Protein AF-A0A7Y6YSU5-F1 (afdb_monomer_lite)

pLDDT: mean 92.71, std 8.0, range [53.53, 98.62]

Radius of gyration: 17.32 Å; chains: 1; bounding box: 44×42×48 Å

Foldseek 3Di:
DPPVVVLVVLLVQLLVLLQVLVCQLVDPDQSSLVSLVVSLVVLCVSCVVVCVQLVDFFPDDDVVLVVVLVVVLVVLVVVVVVLVVDPVSVVQFVVPADAGDRDDDPDVVVVVCCLPVVLLSVLLSLLCSLQPVLLVVCVVVVHDPVVSLQVSLQSQLVSNVNRTPVSSVSSSVVSNSLNVVCVVRVGSNVSSVSSSVSCSCVVPVD

Secondary structure (DSSP, 8-state):
--HHHHHHHHHHHHHHHHHHGGGGGGS-TTHHHHHHHHHHHHHHHHHGGGHHHHT---SS--HHHHHHHHHHHHHHHHHHHHHHT-HHHHHHHHHH-----PPPP--HHHHHHIIIIIHHHHHHHHHIIIIIIHHHHHHHTT--HHHHHHHHHHHHHHTTGGG-HHHHHHHHHHHHHHHHHHHHH--HHHHHHHHHHHHHHHHH--

Sequence (206 aa):
MSTDQKTRWFWLVPFILFYLGWVKFMAPGVGPYYVDYALRLVMLVFIWPERHILLEKPSRPKFWLIGLYVVVLVFYIWSDEKLYSNETALAFDQAFFKTSTYPAIHDPVLFWFDMTIGLMMVAITEEYIYRYKLNEVLKGLHKGLAARYLITAILFSLIHLPQGMISLGQTFLWGLFLFYLYQKSRSLQFVIILHFLTNFVVFGLL

Structure (mmCIF, N/CA/C/O backbone):
data_AF-A0A7Y6YSU5-F1
#
_entry.id   AF-A0A7Y6YSU5-F1
#
loop_
_atom_site.group_PDB
_atom_site.id
_atom_site.type_symbol
_atom_site.label_atom_id
_atom_site.label_alt_id
_atom_site.label_comp_id
_atom_site.label_asym_id
_atom_site.label_entity_id
_atom_site.label_seq_id
_atom_site.pdbx_PDB_ins_code
_atom_site.Cartn_x
_atom_site.Cartn_y
_atom_site.Cartn_z
_atom_site.occupancy
_atom_site.B_iso_or_equiv
_atom_site.auth_seq_id
_atom_site.auth_comp_id
_atom_site.auth_asym_id
_atom_site.auth_atom_id
_atom_site.pdbx_PDB_model_num
ATOM 1 N N . MET A 1 1 ? -6.505 -26.035 22.636 1.00 53.53 1 MET A N 1
ATOM 2 C CA . MET A 1 1 ? -6.409 -24.633 22.164 1.00 53.53 1 MET A CA 1
ATOM 3 C C . MET A 1 1 ? -7.751 -23.964 22.363 1.00 53.53 1 MET A C 1
ATOM 5 O O . MET A 1 1 ? -8.740 -24.503 21.875 1.00 53.53 1 MET A O 1
ATOM 9 N N . SER A 1 2 ? -7.791 -22.832 23.069 1.00 59.22 2 SER A N 1
ATOM 10 C CA . SER A 1 2 ? -9.001 -22.005 23.126 1.00 59.22 2 SER A CA 1
ATOM 11 C C . SER A 1 2 ? -9.362 -21.507 21.720 1.00 59.22 2 SER A C 1
ATOM 13 O O . SER A 1 2 ? -8.496 -21.405 20.843 1.00 59.22 2 SER A O 1
ATOM 15 N N . THR A 1 3 ? -10.640 -21.211 21.491 1.00 61.66 3 THR A N 1
ATOM 16 C CA . THR A 1 3 ? -11.143 -20.568 20.263 1.00 61.66 3 THR A CA 1
ATOM 17 C C . THR A 1 3 ? -10.324 -19.331 19.899 1.00 61.66 3 THR A C 1
ATOM 19 O O . THR A 1 3 ? -9.946 -19.164 18.746 1.00 61.66 3 THR A O 1
ATOM 22 N N . ASP A 1 4 ? -9.928 -18.554 20.904 1.00 65.00 4 ASP A N 1
ATOM 23 C CA . ASP A 1 4 ? -9.126 -17.337 20.767 1.00 65.00 4 ASP A CA 1
ATOM 24 C C . ASP A 1 4 ? -7.712 -17.590 20.205 1.00 65.00 4 ASP A C 1
ATOM 26 O O . ASP A 1 4 ? -7.165 -16.813 19.420 1.00 65.00 4 ASP A O 1
ATOM 30 N N . GLN A 1 5 ? -7.120 -18.736 20.548 1.00 59.50 5 GLN A N 1
ATOM 31 C CA . GLN A 1 5 ? -5.796 -19.123 20.072 1.00 59.50 5 GLN A CA 1
ATOM 32 C C . GLN A 1 5 ? -5.833 -19.575 18.606 1.00 59.50 5 GLN A C 1
ATOM 34 O O . GLN A 1 5 ? -4.913 -19.262 17.855 1.00 59.50 5 GLN A O 1
ATOM 39 N N . LYS A 1 6 ? -6.902 -20.261 18.169 1.00 62.12 6 LYS A N 1
ATOM 40 C CA . LYS A 1 6 ? -7.081 -20.663 16.759 1.00 62.12 6 LYS A CA 1
ATOM 41 C C . LYS A 1 6 ? -7.215 -19.446 15.841 1.00 62.12 6 LYS A C 1
ATOM 43 O O . LYS A 1 6 ? -6.608 -19.423 14.774 1.00 62.12 6 LYS A O 1
ATOM 48 N N . THR A 1 7 ? -7.923 -18.412 16.290 1.00 68.69 7 THR A N 1
ATOM 49 C CA . THR A 1 7 ? -8.102 -17.164 15.537 1.00 68.69 7 THR A CA 1
ATOM 50 C C . THR A 1 7 ? -6.783 -16.415 15.342 1.00 68.69 7 THR A C 1
ATOM 52 O O . THR A 1 7 ? -6.552 -15.856 14.276 1.00 68.69 7 THR A O 1
ATOM 55 N N . ARG A 1 8 ? -5.871 -16.437 16.326 1.00 69.69 8 ARG A N 1
ATOM 56 C CA . ARG A 1 8 ? -4.558 -15.771 16.213 1.00 69.69 8 ARG A CA 1
ATOM 57 C C . ARG A 1 8 ? -3.656 -16.399 15.150 1.00 69.69 8 ARG A C 1
ATOM 59 O O . ARG A 1 8 ? -3.060 -15.670 14.365 1.00 69.69 8 ARG A O 1
ATOM 66 N N . TRP A 1 9 ? -3.579 -17.729 15.096 1.00 70.50 9 TRP A N 1
ATOM 67 C CA . TRP A 1 9 ? -2.753 -18.426 14.100 1.00 70.50 9 TRP A CA 1
ATOM 68 C C . TRP A 1 9 ? -3.289 -18.284 12.677 1.00 70.50 9 TRP A C 1
ATOM 70 O O . TRP A 1 9 ? -2.507 -18.198 11.735 1.00 70.50 9 TRP A O 1
ATOM 80 N N . PHE A 1 10 ? -4.610 -18.190 12.528 1.00 78.12 10 PHE A N 1
ATOM 81 C CA . PHE A 1 10 ? -5.260 -18.030 11.230 1.00 78.12 10 PHE A CA 1
ATOM 82 C C . PHE A 1 10 ? -4.789 -16.769 10.477 1.00 78.12 10 PHE A C 1
ATOM 84 O O . PHE A 1 10 ? -4.576 -16.820 9.270 1.00 78.12 10 PHE A O 1
ATOM 91 N N . TRP A 1 11 ? -4.535 -15.661 11.184 1.00 80.44 11 TRP A N 1
ATOM 92 C CA . TRP A 1 11 ? -4.101 -14.394 10.570 1.00 80.44 11 TRP A CA 1
ATOM 93 C C . TRP A 1 11 ? -2.593 -14.275 10.339 1.00 80.44 11 TRP A C 1
ATOM 95 O O . TRP A 1 11 ? -2.162 -13.430 9.554 1.00 80.44 11 TRP A O 1
ATOM 105 N N . LEU A 1 12 ? -1.785 -15.122 10.982 1.00 83.38 12 LEU A N 1
ATOM 106 C CA . LEU A 1 12 ? -0.343 -15.154 10.733 1.00 83.38 12 LEU A CA 1
ATOM 107 C C . LEU A 1 12 ? -0.024 -15.669 9.328 1.00 83.38 12 LEU A C 1
ATOM 109 O O . LEU A 1 12 ? 0.986 -15.266 8.762 1.00 83.38 12 LEU A O 1
ATOM 113 N N . VAL A 1 13 ? -0.897 -16.496 8.742 1.00 86.25 13 VAL A N 1
ATOM 114 C CA . VAL A 1 13 ? -0.701 -17.033 7.391 1.00 86.25 13 VAL A CA 1
ATOM 115 C C . VAL A 1 13 ? -0.648 -15.908 6.345 1.00 86.25 13 VAL A C 1
ATOM 117 O O . VAL A 1 13 ? 0.404 -15.769 5.726 1.00 86.25 13 VAL A O 1
ATOM 120 N N . PRO A 1 14 ? -1.669 -15.037 6.177 1.00 84.62 14 PRO A N 1
ATOM 121 C CA . PRO A 1 14 ? -1.570 -13.891 5.266 1.00 84.62 14 PRO A CA 1
ATOM 122 C C . PRO A 1 14 ? -0.365 -12.977 5.520 1.00 84.62 14 PRO A C 1
ATOM 124 O O . PRO A 1 14 ? 0.244 -12.486 4.575 1.00 84.62 14 PRO A O 1
ATOM 127 N N . PHE A 1 15 ? 0.005 -12.761 6.787 1.00 87.25 15 PHE A N 1
ATOM 128 C CA . PHE A 1 15 ? 1.166 -11.939 7.128 1.00 87.25 15 PHE A CA 1
ATOM 129 C C . PHE A 1 15 ? 2.479 -12.574 6.649 1.00 87.25 15 PHE A C 1
ATOM 131 O O . PHE A 1 15 ? 3.315 -11.894 6.067 1.00 87.25 15 PHE A O 1
ATOM 138 N N . ILE A 1 16 ? 2.653 -13.883 6.840 1.00 89.31 16 ILE A N 1
ATOM 139 C CA . ILE A 1 16 ? 3.822 -14.625 6.350 1.00 89.31 16 ILE A CA 1
ATOM 140 C C . ILE A 1 16 ? 3.840 -14.658 4.816 1.00 89.31 16 ILE A C 1
ATOM 142 O O . ILE A 1 16 ? 4.899 -14.470 4.218 1.00 89.31 16 ILE A O 1
ATOM 146 N N . LEU A 1 17 ? 2.680 -14.850 4.177 1.00 87.50 17 LEU A N 1
ATOM 147 C CA . LEU A 1 17 ? 2.560 -14.879 2.716 1.00 87.50 17 LEU A CA 1
ATOM 148 C C . LEU A 1 17 ? 3.056 -13.585 2.059 1.00 87.50 17 LEU A C 1
ATOM 150 O O . LEU A 1 17 ? 3.633 -13.663 0.980 1.00 87.50 17 LEU A O 1
ATOM 154 N N . PHE A 1 18 ? 2.922 -12.425 2.710 1.00 88.31 18 PHE A N 1
ATOM 155 C CA . PHE A 1 18 ? 3.493 -11.174 2.200 1.00 88.31 18 PHE A CA 1
ATOM 156 C C . PHE A 1 18 ? 5.015 -11.232 2.037 1.00 88.31 18 PHE A C 1
ATOM 158 O O . PHE A 1 18 ? 5.537 -10.867 0.986 1.00 88.31 18 PHE A O 1
ATOM 165 N N . TYR A 1 19 ? 5.730 -11.719 3.053 1.00 86.00 19 TYR A N 1
ATOM 166 C CA . TYR A 1 19 ? 7.195 -11.776 3.028 1.00 86.00 19 TYR A CA 1
ATOM 167 C C . TYR A 1 19 ? 7.715 -12.949 2.195 1.00 86.00 19 TYR A C 1
ATOM 169 O O . TYR A 1 19 ? 8.722 -12.815 1.504 1.00 86.00 19 TYR A O 1
ATOM 177 N N . LEU A 1 20 ? 6.996 -14.077 2.172 1.00 88.50 20 LEU A N 1
ATOM 178 C CA . LEU A 1 20 ? 7.255 -15.141 1.195 1.00 88.50 20 LEU A CA 1
ATOM 179 C C . LEU A 1 20 ? 6.973 -14.683 -0.241 1.00 88.50 20 LEU A C 1
ATOM 181 O O . LEU A 1 20 ? 7.558 -15.214 -1.183 1.00 88.50 20 LEU A O 1
ATOM 185 N N . GLY A 1 21 ? 6.131 -13.662 -0.408 1.00 85.69 21 GLY A N 1
ATOM 186 C CA . GLY A 1 21 ? 5.798 -13.057 -1.688 1.00 85.69 21 GLY A CA 1
ATOM 187 C C . GLY A 1 21 ? 7.003 -12.536 -2.461 1.00 85.69 21 GLY A C 1
ATOM 188 O O . GLY A 1 21 ? 6.907 -12.411 -3.674 1.00 85.69 21 GLY A O 1
ATOM 189 N N . TRP A 1 22 ? 8.163 -12.315 -1.835 1.00 90.88 22 TRP A N 1
ATOM 190 C CA . TRP A 1 22 ? 9.397 -11.970 -2.553 1.00 90.88 22 TRP A CA 1
ATOM 191 C C . TRP A 1 22 ? 9.840 -13.043 -3.552 1.00 90.88 22 TRP A C 1
ATOM 193 O O . TRP A 1 22 ? 10.453 -12.711 -4.565 1.00 90.88 22 TRP A O 1
ATOM 203 N N . VAL A 1 23 ? 9.475 -14.310 -3.327 1.00 90.75 23 VAL A N 1
ATOM 204 C CA . VAL A 1 23 ? 9.764 -15.420 -4.252 1.00 90.75 23 VAL A CA 1
ATOM 205 C C . VAL A 1 23 ? 9.158 -15.174 -5.640 1.00 90.75 23 VAL A C 1
ATOM 207 O O . VAL A 1 23 ? 9.687 -15.681 -6.626 1.00 90.75 23 VAL A O 1
ATOM 210 N N . LYS A 1 24 ? 8.118 -14.335 -5.763 1.00 93.56 24 LYS A N 1
ATOM 211 C CA . LYS A 1 24 ? 7.533 -13.966 -7.063 1.00 93.56 24 LYS A CA 1
ATOM 212 C C . LYS A 1 24 ? 8.554 -13.378 -8.034 1.00 93.56 24 LYS A C 1
ATOM 214 O O . LYS A 1 24 ? 8.462 -13.645 -9.224 1.00 93.56 24 LYS A O 1
ATOM 219 N N . PHE A 1 25 ? 9.558 -12.655 -7.536 1.00 93.44 25 PHE A N 1
ATOM 220 C CA . PHE A 1 25 ? 10.604 -12.053 -8.367 1.00 93.44 25 PHE A CA 1
ATOM 221 C C . PHE A 1 25 ? 11.610 -13.074 -8.924 1.00 93.44 25 PHE A C 1
ATOM 223 O O . PHE A 1 25 ? 12.443 -12.719 -9.750 1.00 93.44 25 PHE A O 1
ATOM 230 N N . MET A 1 26 ? 11.525 -14.346 -8.517 1.00 93.31 26 MET A N 1
ATOM 231 C CA . MET A 1 26 ? 12.275 -15.442 -9.139 1.00 93.31 26 MET A CA 1
ATOM 232 C C . MET A 1 26 ? 11.584 -15.987 -10.398 1.00 93.31 26 MET A C 1
ATOM 234 O O . MET A 1 26 ? 12.197 -16.740 -11.153 1.00 93.31 26 MET A O 1
ATOM 238 N N . ALA A 1 27 ? 10.311 -15.645 -10.627 1.00 95.19 27 ALA A N 1
ATOM 239 C CA . ALA A 1 27 ? 9.570 -16.107 -11.792 1.00 95.19 27 ALA A CA 1
ATOM 240 C C . ALA A 1 27 ? 9.974 -15.315 -13.055 1.00 95.19 27 ALA A C 1
ATOM 242 O O . ALA A 1 27 ? 10.126 -14.094 -12.989 1.00 95.19 27 ALA A O 1
ATOM 243 N N . PRO A 1 28 ? 10.136 -15.976 -14.216 1.00 95.00 28 PRO A N 1
ATOM 244 C CA . PRO A 1 28 ? 10.544 -15.311 -15.450 1.00 95.00 28 PRO A CA 1
ATOM 245 C C . PRO A 1 28 ? 9.394 -14.528 -16.101 1.00 95.00 28 PRO A C 1
ATOM 247 O O . PRO A 1 28 ? 8.219 -14.870 -15.945 1.00 95.00 28 PRO A O 1
ATOM 250 N N . GLY A 1 29 ? 9.744 -13.516 -16.903 1.00 95.00 29 GLY A N 1
ATOM 251 C CA . GLY A 1 29 ? 8.780 -12.720 -17.671 1.00 95.00 29 GLY A CA 1
ATOM 252 C C . GLY A 1 29 ? 7.704 -12.111 -16.773 1.00 95.00 29 GLY A C 1
ATOM 253 O O . GLY A 1 29 ? 8.004 -11.645 -15.684 1.00 95.00 29 GLY A O 1
ATOM 254 N N . VAL A 1 30 ? 6.437 -12.176 -17.183 1.00 96.62 30 VAL A N 1
ATOM 255 C CA . VAL A 1 30 ? 5.293 -11.686 -16.384 1.00 96.62 30 VAL A CA 1
ATOM 256 C C . VAL A 1 30 ? 4.917 -12.593 -15.198 1.00 96.62 30 VAL A C 1
ATOM 258 O O . VAL A 1 30 ? 3.945 -12.326 -14.495 1.00 96.62 30 VAL A O 1
ATOM 261 N N . GLY A 1 31 ? 5.690 -13.654 -14.934 1.00 96.62 31 GLY A N 1
ATOM 262 C CA . GLY A 1 31 ? 5.491 -14.578 -13.817 1.00 96.62 31 GLY A CA 1
ATOM 263 C C . GLY A 1 31 ? 5.280 -13.926 -12.439 1.00 96.62 31 GLY A C 1
ATOM 264 O O . GLY A 1 31 ? 4.401 -14.401 -11.713 1.00 96.62 31 GLY A O 1
ATOM 265 N N . PRO A 1 32 ? 5.985 -12.832 -12.071 1.00 96.88 32 PRO A N 1
ATOM 266 C CA . PRO A 1 32 ? 5.776 -12.158 -10.792 1.00 96.88 32 PRO A CA 1
ATOM 267 C C . PRO A 1 32 ? 4.327 -11.714 -10.556 1.00 96.88 32 PRO A C 1
ATOM 269 O O . PRO A 1 32 ? 3.848 -11.817 -9.429 1.00 96.88 32 PRO A O 1
ATOM 272 N N . TYR A 1 33 ? 3.607 -11.288 -11.602 1.00 96.62 33 TYR A N 1
ATOM 273 C CA . TYR A 1 33 ? 2.197 -10.893 -11.507 1.00 96.62 33 TYR A CA 1
ATOM 274 C C . TYR A 1 33 ? 1.299 -12.076 -11.150 1.00 96.62 33 TYR A C 1
ATOM 276 O O . TYR A 1 33 ? 0.523 -12.003 -10.201 1.00 96.62 33 TYR A O 1
ATOM 284 N N . TYR A 1 34 ? 1.443 -13.201 -11.854 1.00 96.88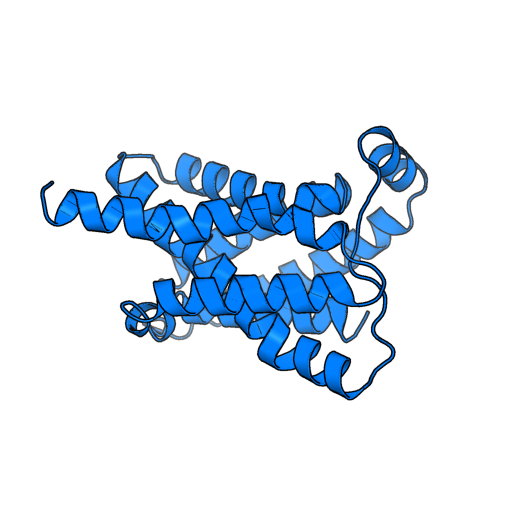 34 TYR A N 1
ATOM 285 C CA . TYR A 1 34 ? 0.630 -14.390 -11.594 1.00 96.88 34 TYR A CA 1
ATOM 286 C C . TYR A 1 34 ? 0.853 -14.950 -10.192 1.00 96.88 34 TYR A C 1
ATOM 288 O O . TYR A 1 34 ? -0.108 -15.315 -9.514 1.00 96.88 34 TYR A O 1
ATOM 296 N N . VAL A 1 35 ? 2.110 -14.988 -9.742 1.00 96.38 35 VAL A N 1
ATOM 297 C CA . VAL A 1 35 ? 2.445 -15.424 -8.384 1.00 96.38 35 VAL A CA 1
ATOM 298 C C . VAL A 1 35 ? 1.849 -14.462 -7.354 1.00 96.38 35 VAL A C 1
ATOM 300 O O . VAL A 1 35 ? 1.236 -14.921 -6.392 1.00 96.38 35 VAL A O 1
ATOM 303 N N . ASP A 1 36 ? 1.960 -13.146 -7.563 1.00 96.00 36 ASP A N 1
ATOM 304 C CA . ASP A 1 36 ? 1.373 -12.149 -6.661 1.00 96.00 36 ASP A CA 1
ATOM 305 C C . ASP A 1 36 ? -0.146 -12.302 -6.547 1.00 96.00 36 ASP A C 1
ATOM 307 O O . ASP A 1 36 ? -0.683 -12.391 -5.444 1.00 96.00 36 ASP A O 1
ATOM 311 N N . TYR A 1 37 ? -0.852 -12.405 -7.674 1.00 96.44 37 TYR A N 1
ATOM 312 C CA . TYR A 1 37 ? -2.306 -12.549 -7.665 1.00 96.44 37 TYR A CA 1
ATOM 313 C C . TYR A 1 37 ? -2.752 -13.870 -7.053 1.00 96.44 37 TYR A C 1
ATOM 315 O O . TYR A 1 37 ? -3.723 -13.883 -6.301 1.00 96.44 37 TYR A O 1
ATOM 323 N N . ALA A 1 38 ? -2.043 -14.972 -7.310 1.00 96.31 38 ALA A N 1
ATOM 324 C CA . ALA A 1 38 ? -2.338 -16.251 -6.673 1.00 96.31 38 ALA A CA 1
ATOM 325 C C . ALA A 1 38 ? -2.214 -16.150 -5.144 1.00 96.31 38 ALA A C 1
ATOM 327 O O . ALA A 1 38 ? -3.116 -16.580 -4.421 1.00 96.31 38 ALA A O 1
ATOM 328 N N . LEU A 1 39 ? -1.148 -15.516 -4.644 1.00 96.19 39 LEU A N 1
ATOM 329 C CA . LEU A 1 39 ? -0.971 -15.259 -3.214 1.00 96.19 39 LEU A CA 1
ATOM 330 C C . LEU A 1 39 ? -2.097 -14.380 -2.660 1.00 96.19 39 LEU A C 1
ATOM 332 O O . LEU A 1 39 ? -2.675 -14.708 -1.623 1.00 96.19 39 LEU A O 1
ATOM 336 N N . ARG A 1 40 ? -2.470 -13.306 -3.361 1.00 95.81 40 ARG A N 1
ATOM 337 C CA . ARG A 1 40 ? -3.549 -12.408 -2.926 1.00 95.81 40 ARG A CA 1
ATOM 338 C C . ARG A 1 40 ? -4.915 -13.085 -2.940 1.00 95.81 40 ARG A C 1
ATOM 340 O O . ARG A 1 40 ? -5.688 -12.866 -2.014 1.00 95.81 40 ARG A O 1
ATOM 347 N N . LEU A 1 41 ? -5.204 -13.958 -3.904 1.00 96.94 41 LEU A N 1
ATOM 348 C CA . LEU A 1 41 ? -6.423 -14.772 -3.911 1.00 96.94 41 LEU A CA 1
ATOM 349 C C . LEU A 1 41 ? -6.489 -15.681 -2.683 1.00 96.94 41 LEU A C 1
ATOM 351 O O . LEU A 1 41 ? -7.518 -15.719 -2.009 1.00 96.94 41 LEU A O 1
ATOM 355 N N . VAL A 1 42 ? -5.383 -16.351 -2.341 1.00 95.56 42 VAL A N 1
ATOM 356 C CA . VAL A 1 42 ? -5.294 -17.140 -1.104 1.00 95.56 42 VAL A CA 1
ATOM 357 C C . VAL A 1 42 ? -5.568 -16.246 0.100 1.00 95.56 42 VAL A C 1
ATOM 359 O O . VAL A 1 42 ? -6.426 -16.570 0.914 1.00 95.56 42 VAL A O 1
ATOM 362 N N . MET A 1 43 ? -4.921 -15.085 0.198 1.00 95.12 43 MET A N 1
ATOM 363 C CA . MET A 1 43 ? -5.153 -14.145 1.297 1.00 95.12 43 MET A CA 1
ATOM 364 C C . MET A 1 43 ? -6.610 -13.685 1.384 1.00 95.12 43 MET A C 1
ATOM 366 O O . MET A 1 43 ? -7.157 -13.626 2.482 1.00 95.12 43 MET A O 1
ATOM 370 N N . LEU A 1 44 ? -7.269 -13.409 0.259 1.00 95.62 44 LEU A N 1
ATOM 371 C CA . LEU A 1 44 ? -8.675 -13.007 0.233 1.00 95.62 44 LEU A CA 1
ATOM 372 C C . LEU A 1 44 ? -9.602 -14.092 0.789 1.00 95.62 44 LEU A C 1
ATOM 374 O O . LEU A 1 44 ? -10.568 -13.750 1.468 1.00 95.62 44 LEU A O 1
ATOM 378 N N . VAL A 1 45 ? -9.284 -15.379 0.601 1.00 95.38 45 VAL A N 1
ATOM 379 C CA . VAL A 1 45 ? -10.010 -16.484 1.255 1.00 95.38 45 VAL A CA 1
ATOM 380 C C . VAL A 1 45 ? -9.917 -16.372 2.779 1.00 95.38 45 VAL A C 1
ATOM 382 O O . VAL A 1 45 ? -10.928 -16.527 3.463 1.00 95.38 45 VAL A O 1
ATOM 385 N N . PHE A 1 46 ? -8.739 -16.040 3.320 1.00 93.38 46 PHE A N 1
ATOM 386 C CA . PHE A 1 46 ? -8.575 -15.806 4.759 1.00 93.38 46 PHE A CA 1
ATOM 387 C C . PHE A 1 46 ? -9.302 -14.544 5.225 1.00 93.38 46 PHE A C 1
ATOM 389 O O . PHE A 1 46 ? -9.856 -14.545 6.314 1.00 93.38 46 PHE A O 1
ATOM 396 N N . ILE A 1 47 ? -9.337 -13.482 4.419 1.00 93.88 47 ILE A N 1
ATOM 397 C CA . ILE A 1 47 ? -9.979 -12.201 4.766 1.00 93.88 47 ILE A CA 1
ATOM 398 C C . ILE A 1 47 ? -11.514 -12.294 4.715 1.00 93.88 47 ILE A C 1
ATOM 400 O O . ILE A 1 47 ? -12.206 -11.619 5.479 1.00 93.88 47 ILE A O 1
ATOM 404 N N . TRP A 1 48 ? -12.069 -13.142 3.848 1.00 94.81 48 TRP A N 1
ATOM 405 C CA . TRP A 1 48 ? -13.503 -13.217 3.548 1.00 94.81 48 TRP A CA 1
ATOM 406 C C . TRP A 1 48 ? -14.464 -13.344 4.753 1.00 94.81 48 TRP A C 1
ATOM 408 O O . TRP A 1 48 ? -15.532 -12.709 4.729 1.00 94.81 48 TRP A O 1
ATOM 418 N N . PRO A 1 49 ? -14.145 -14.096 5.828 1.00 94.19 49 PRO A N 1
ATOM 419 C CA . PRO A 1 49 ? -14.970 -14.139 7.037 1.00 94.19 49 PRO A CA 1
ATOM 420 C C . PRO A 1 49 ? -15.201 -12.755 7.665 1.00 94.19 49 PRO A C 1
ATOM 422 O O . PRO A 1 49 ? -16.248 -12.509 8.260 1.00 94.19 49 PRO A O 1
ATOM 425 N N . GLU A 1 50 ? -14.271 -11.821 7.466 1.00 94.50 50 GLU A N 1
ATOM 426 C CA . GLU A 1 50 ? -14.304 -10.458 8.000 1.00 94.50 50 GLU A CA 1
ATOM 427 C C . GLU A 1 50 ? -14.573 -9.394 6.928 1.00 94.50 50 GLU A C 1
ATOM 429 O O . GLU A 1 50 ? -14.332 -8.206 7.132 1.00 94.50 50 GLU A O 1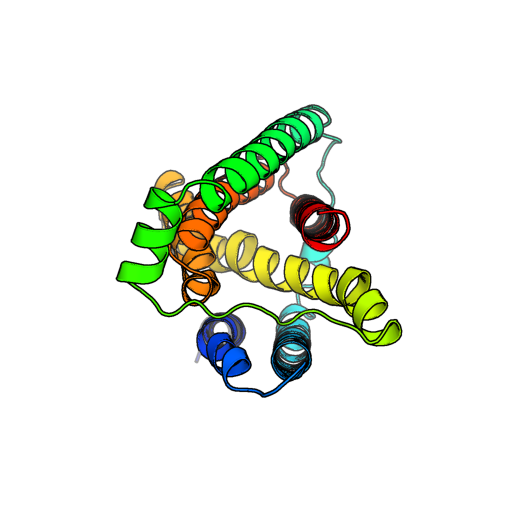
ATOM 434 N N . ARG A 1 51 ? -15.144 -9.790 5.784 1.00 94.81 51 ARG A N 1
ATOM 435 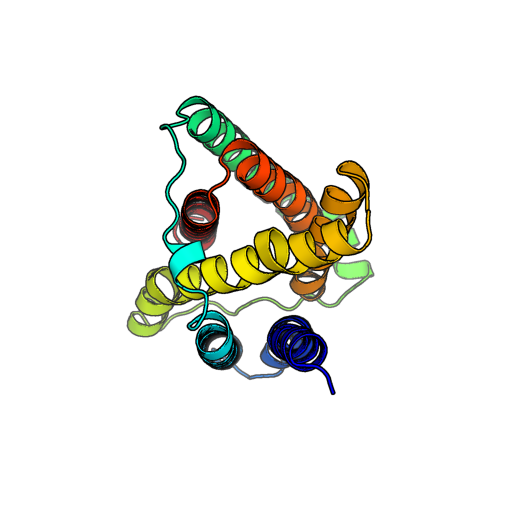C CA . ARG A 1 51 ? -15.459 -8.872 4.674 1.00 94.81 51 ARG A CA 1
ATOM 436 C C . ARG A 1 51 ? -16.334 -7.677 5.064 1.00 94.81 51 ARG A C 1
ATOM 438 O O . ARG A 1 51 ? -16.294 -6.661 4.384 1.00 94.81 51 ARG A O 1
ATOM 445 N N . HIS A 1 52 ? -17.114 -7.775 6.144 1.00 94.94 52 HIS A N 1
ATOM 446 C CA . HIS A 1 52 ? -17.929 -6.658 6.629 1.00 94.94 52 HIS A CA 1
ATOM 447 C C . HIS A 1 52 ? -17.067 -5.432 6.978 1.00 94.94 52 HIS A C 1
ATOM 449 O O . HIS A 1 52 ? -17.463 -4.316 6.665 1.00 94.94 52 HIS A O 1
ATOM 455 N N . ILE A 1 53 ? -15.852 -5.648 7.492 1.00 94.00 53 ILE A N 1
ATOM 456 C CA . ILE A 1 53 ? -14.878 -4.603 7.849 1.00 94.00 53 ILE A CA 1
ATOM 457 C C . ILE A 1 53 ? -14.368 -3.871 6.602 1.00 94.00 53 ILE A C 1
ATOM 459 O O . ILE A 1 53 ? -14.141 -2.662 6.624 1.00 94.00 53 ILE A O 1
ATOM 463 N N . LEU A 1 54 ? -14.236 -4.589 5.480 1.00 93.94 54 LEU A N 1
ATOM 464 C CA . LEU A 1 54 ? -13.838 -4.012 4.190 1.00 93.94 54 LEU A CA 1
ATOM 465 C C . LEU A 1 54 ? -14.897 -3.056 3.623 1.00 93.94 54 LEU A C 1
ATOM 467 O O . LEU A 1 54 ? -14.581 -2.217 2.785 1.00 93.94 54 LEU A O 1
ATOM 471 N N . LEU A 1 55 ? -16.150 -3.204 4.057 1.00 92.38 55 LEU A N 1
ATOM 472 C CA . LEU A 1 55 ? -17.305 -2.454 3.565 1.00 92.38 55 LEU A CA 1
ATOM 473 C C . LEU A 1 55 ? -17.746 -1.345 4.534 1.00 92.38 55 LEU A C 1
ATOM 475 O O . LEU A 1 55 ? -18.715 -0.634 4.255 1.00 92.38 55 LEU A O 1
ATOM 479 N N . GLU A 1 56 ? -17.052 -1.179 5.664 1.00 90.44 56 GLU A N 1
ATOM 480 C CA . GLU A 1 56 ? -17.345 -0.127 6.634 1.00 90.44 56 GLU A CA 1
ATOM 481 C C . GLU A 1 56 ? -17.000 1.252 6.064 1.00 90.44 56 GLU A C 1
ATOM 483 O O . GLU A 1 56 ? -15.834 1.625 5.886 1.00 90.44 56 GLU A O 1
ATOM 488 N N . LYS A 1 57 ? -18.048 2.035 5.803 1.00 85.44 57 LYS A N 1
ATOM 489 C CA . LYS A 1 57 ? -17.951 3.419 5.335 1.00 85.44 57 LYS A CA 1
ATOM 490 C C . LYS A 1 57 ? -17.561 4.360 6.478 1.00 85.44 57 LYS A C 1
ATOM 492 O O . LYS A 1 57 ? -17.936 4.126 7.628 1.00 85.44 57 LYS A O 1
ATOM 497 N N . P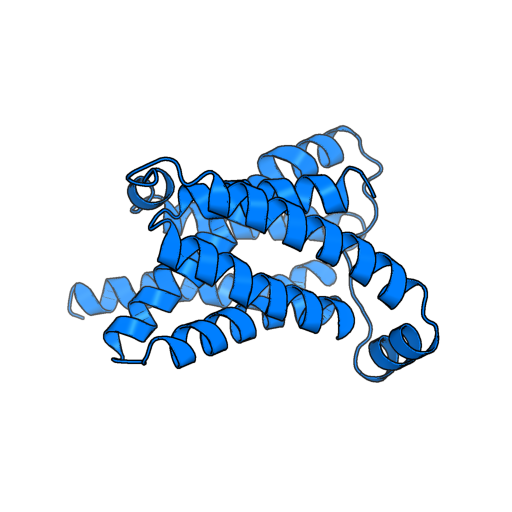RO A 1 58 ? -16.868 5.474 6.186 1.00 83.75 58 PRO A N 1
ATOM 498 C CA . PRO A 1 58 ? -16.620 6.491 7.197 1.00 83.75 58 PRO A CA 1
ATOM 499 C C . PRO A 1 58 ? -17.950 7.077 7.683 1.00 83.75 58 PRO A C 1
ATOM 501 O O . PRO A 1 58 ? -18.858 7.326 6.892 1.00 83.75 58 PRO A O 1
ATOM 504 N N . SER A 1 59 ? -18.052 7.354 8.984 1.00 81.25 59 SER A N 1
ATOM 505 C CA . SER A 1 59 ? -19.299 7.838 9.598 1.00 81.25 59 SER A CA 1
ATOM 506 C C . SER A 1 59 ? -19.785 9.188 9.059 1.00 81.25 59 SER A C 1
ATOM 508 O O . SER A 1 59 ? -20.964 9.512 9.182 1.00 81.25 59 SER A O 1
ATOM 510 N N . ARG A 1 60 ? -18.883 9.989 8.477 1.00 81.81 60 ARG A N 1
ATOM 511 C CA . ARG A 1 60 ? -19.174 11.241 7.766 1.00 81.81 60 ARG A CA 1
ATOM 512 C C . ARG A 1 60 ? -18.171 11.439 6.627 1.00 81.81 60 ARG A C 1
ATOM 514 O O . ARG A 1 60 ? -17.014 11.043 6.798 1.00 81.81 60 ARG A O 1
ATOM 521 N N . PRO A 1 61 ? -18.559 12.086 5.513 1.00 77.31 61 PRO A N 1
ATOM 522 C CA . PRO A 1 61 ? -17.612 12.475 4.476 1.00 77.31 61 PRO A CA 1
ATOM 523 C C . PRO A 1 61 ? -16.586 13.453 5.056 1.00 77.31 61 PRO A C 1
ATOM 525 O O . PRO A 1 61 ? -16.933 14.457 5.678 1.00 77.31 61 PRO A O 1
ATOM 528 N N . LYS A 1 62 ? -15.300 13.142 4.881 1.00 87.62 62 LYS A N 1
ATOM 529 C CA . LYS A 1 62 ? -14.183 13.956 5.377 1.00 87.62 62 LYS A CA 1
ATOM 530 C C . LYS A 1 62 ? -13.436 14.553 4.196 1.00 87.62 62 LYS A C 1
ATOM 532 O O . LYS A 1 62 ? -12.319 14.147 3.906 1.00 87.62 62 LYS A O 1
ATOM 537 N N . PHE A 1 63 ? -14.059 15.512 3.515 1.00 91.38 63 PHE A N 1
ATOM 538 C CA . PHE A 1 63 ? -13.500 16.136 2.308 1.00 91.38 63 PHE A CA 1
ATOM 539 C C . PHE A 1 63 ? -12.091 16.709 2.516 1.00 91.38 63 PHE A C 1
ATOM 541 O O . PHE A 1 63 ? -11.255 16.615 1.626 1.00 91.38 63 PHE A O 1
ATOM 548 N N . TRP A 1 64 ? -11.780 17.206 3.716 1.00 95.00 64 TRP A N 1
ATOM 549 C CA . TRP A 1 64 ? -10.429 17.666 4.047 1.00 95.00 64 TRP A CA 1
ATOM 550 C C . TRP A 1 64 ? -9.374 16.545 4.005 1.00 95.00 64 TRP A C 1
ATOM 552 O O . TRP A 1 64 ? -8.232 16.816 3.654 1.00 95.00 64 TRP A O 1
ATOM 562 N N . LEU A 1 65 ? -9.738 15.288 4.312 1.00 95.94 65 LEU A N 1
ATOM 563 C CA . LEU A 1 65 ? -8.831 14.142 4.154 1.00 95.94 65 LEU A CA 1
ATOM 564 C C . LEU A 1 65 ? -8.550 13.858 2.678 1.00 95.94 65 LEU A C 1
ATOM 566 O O . LEU A 1 65 ? -7.439 13.463 2.352 1.00 95.94 65 LEU A O 1
ATOM 570 N N . ILE A 1 66 ? -9.532 14.079 1.798 1.00 95.81 66 ILE A N 1
ATOM 571 C CA . ILE A 1 66 ? -9.352 13.950 0.346 1.00 95.81 66 ILE A CA 1
ATOM 572 C C . ILE A 1 66 ? -8.429 15.064 -0.159 1.00 95.81 66 ILE A C 1
ATOM 574 O O . ILE A 1 66 ? -7.480 14.781 -0.878 1.00 95.81 66 ILE A O 1
ATOM 578 N N . GLY A 1 67 ? -8.647 16.313 0.270 1.00 96.69 67 GLY A N 1
ATOM 579 C CA . GLY A 1 67 ? -7.750 17.426 -0.062 1.00 96.69 67 GLY A CA 1
ATOM 580 C C . GLY A 1 67 ? -6.312 17.177 0.406 1.00 96.69 67 GLY A C 1
ATOM 581 O O . GLY A 1 67 ? -5.376 17.332 -0.373 1.00 96.69 67 GLY A O 1
ATOM 582 N N . LEU A 1 68 ? -6.139 16.706 1.646 1.00 97.44 68 LEU A N 1
ATOM 583 C CA . LEU A 1 68 ? -4.831 16.308 2.172 1.00 97.44 68 LEU A CA 1
ATOM 584 C C . LEU A 1 68 ? -4.210 15.167 1.353 1.00 97.44 68 LEU A C 1
ATOM 586 O O . LEU A 1 68 ? -3.030 15.233 1.032 1.00 97.44 68 LEU A O 1
ATOM 590 N N . TYR A 1 69 ? -4.994 14.149 0.992 1.00 97.56 69 TYR A N 1
ATOM 591 C CA . TYR A 1 69 ? -4.545 13.051 0.135 1.00 97.56 69 TYR A CA 1
ATOM 592 C C . TYR A 1 69 ? -4.026 13.547 -1.213 1.00 97.56 69 TYR A C 1
ATOM 594 O O . TYR A 1 69 ? -2.930 13.161 -1.596 1.00 97.56 69 TYR A O 1
ATOM 602 N N . VAL A 1 70 ? -4.755 14.435 -1.892 1.00 97.62 70 VAL A N 1
ATOM 603 C CA . VAL A 1 70 ? -4.322 14.982 -3.187 1.00 97.62 70 VAL A CA 1
ATOM 604 C C . VAL A 1 70 ? -3.000 15.736 -3.048 1.00 97.62 70 VAL A C 1
ATOM 606 O O . VAL A 1 70 ? -2.093 15.513 -3.842 1.00 97.62 70 VAL A O 1
ATOM 609 N N . VAL A 1 71 ? -2.848 16.575 -2.016 1.00 97.88 71 VAL A N 1
ATOM 610 C CA . VAL A 1 71 ? -1.591 17.303 -1.766 1.00 97.88 71 VAL A CA 1
ATOM 611 C C . VAL A 1 71 ? -0.428 16.337 -1.530 1.00 97.88 71 VAL A C 1
ATOM 613 O O . VAL A 1 71 ? 0.638 16.503 -2.120 1.00 97.88 71 VAL A O 1
ATOM 616 N N . VAL A 1 72 ? -0.630 15.313 -0.697 1.00 97.62 72 VAL A N 1
ATOM 617 C CA . VAL A 1 72 ? 0.410 14.319 -0.395 1.00 97.62 72 VAL A CA 1
ATOM 618 C C . VAL A 1 72 ? 0.726 13.454 -1.618 1.00 97.62 72 VAL A C 1
ATOM 620 O O . VAL A 1 72 ? 1.892 13.149 -1.835 1.00 97.62 72 VAL A O 1
ATOM 623 N N . LEU A 1 73 ? -0.263 13.105 -2.447 1.00 96.69 73 LEU A N 1
ATOM 624 C CA . LEU A 1 73 ? -0.062 12.361 -3.693 1.00 96.69 73 LEU A CA 1
ATOM 625 C C . LEU A 1 73 ? 0.744 13.171 -4.716 1.00 96.69 73 LEU A C 1
ATOM 627 O O . LEU A 1 73 ? 1.682 12.646 -5.303 1.00 96.69 73 LEU A O 1
ATOM 631 N N . VAL A 1 74 ? 0.423 14.453 -4.905 1.00 96.75 74 VAL A N 1
ATOM 632 C CA . VAL A 1 74 ? 1.190 15.335 -5.801 1.00 96.75 74 VAL A CA 1
ATOM 633 C C . VAL A 1 74 ? 2.632 15.468 -5.317 1.00 96.75 74 VAL A C 1
ATOM 635 O O . VAL A 1 74 ? 3.559 15.351 -6.114 1.00 96.75 74 VAL A O 1
ATOM 638 N N . PHE A 1 75 ? 2.832 15.661 -4.010 1.00 96.25 75 PHE A N 1
ATOM 639 C CA . PHE A 1 75 ? 4.171 15.693 -3.428 1.00 96.25 75 PHE A CA 1
ATOM 640 C C . PHE A 1 75 ? 4.909 14.362 -3.612 1.00 96.25 75 PHE A C 1
ATOM 642 O O . PHE A 1 75 ? 6.090 14.372 -3.945 1.00 96.25 75 PHE A O 1
ATOM 649 N N . TYR A 1 76 ? 4.219 13.231 -3.432 1.00 95.31 76 TYR A N 1
ATOM 650 C CA . TYR A 1 76 ? 4.773 11.898 -3.650 1.00 95.31 76 TYR A CA 1
ATOM 651 C C . TYR A 1 76 ? 5.288 11.747 -5.084 1.00 95.31 76 TYR A C 1
ATOM 653 O O . TYR A 1 76 ? 6.469 11.465 -5.259 1.00 95.31 76 TYR A O 1
ATOM 661 N N . ILE A 1 77 ? 4.446 12.027 -6.084 1.00 95.25 77 ILE A N 1
ATOM 662 C CA . ILE A 1 77 ? 4.795 11.944 -7.513 1.00 95.25 77 ILE A CA 1
ATOM 663 C C . ILE A 1 77 ? 5.989 12.848 -7.836 1.00 95.25 77 ILE A C 1
ATOM 665 O O . ILE A 1 77 ? 6.959 12.410 -8.445 1.00 95.25 77 ILE A O 1
ATOM 669 N N . TRP A 1 78 ? 5.956 14.098 -7.370 1.00 95.31 78 TRP A N 1
ATOM 670 C CA . TRP A 1 78 ? 7.068 15.027 -7.558 1.00 95.31 78 TRP A CA 1
ATOM 671 C C . TRP A 1 78 ? 8.368 14.520 -6.914 1.00 95.31 78 TRP A C 1
ATOM 673 O O . TRP A 1 78 ? 9.438 14.621 -7.510 1.00 95.31 78 TRP A O 1
ATOM 683 N N . SER A 1 79 ? 8.290 13.976 -5.696 1.00 94.56 79 SER A N 1
ATOM 684 C CA . SER A 1 79 ? 9.463 13.453 -4.990 1.00 94.56 79 SER A CA 1
ATOM 685 C C . SER A 1 79 ? 10.042 12.217 -5.673 1.00 94.56 79 SER A C 1
ATOM 687 O O . SER A 1 79 ? 11.259 12.070 -5.717 1.00 94.56 79 SER A O 1
ATOM 689 N N . ASP A 1 80 ? 9.180 11.368 -6.231 1.00 92.62 80 ASP A N 1
ATOM 690 C CA . ASP A 1 80 ? 9.550 10.168 -6.971 1.00 92.62 80 ASP A CA 1
ATOM 691 C C . ASP A 1 80 ? 10.367 10.518 -8.215 1.00 92.62 80 ASP A C 1
ATOM 693 O O . ASP A 1 80 ? 11.516 10.092 -8.335 1.00 92.62 80 ASP A O 1
ATOM 697 N N . GLU A 1 81 ? 9.844 11.426 -9.045 1.00 93.19 81 GLU A N 1
ATOM 698 C CA . GLU A 1 81 ? 10.540 11.937 -10.228 1.00 93.19 81 GLU A CA 1
ATOM 699 C C . GLU A 1 81 ? 11.930 12.484 -9.863 1.00 93.19 81 GLU A C 1
ATOM 701 O O . GLU A 1 81 ? 12.922 12.165 -10.516 1.00 93.19 81 GLU A O 1
ATOM 706 N N . LYS A 1 82 ? 12.032 13.272 -8.781 1.00 94.62 82 LYS A N 1
ATOM 707 C CA . LYS A 1 82 ? 13.306 13.873 -8.354 1.00 94.62 82 LYS A CA 1
ATOM 708 C C . LYS A 1 82 ? 14.303 12.874 -7.786 1.00 94.62 82 LYS A C 1
ATOM 710 O O . LYS A 1 82 ? 15.504 13.071 -7.978 1.00 94.62 82 LYS A O 1
ATOM 715 N N . LEU A 1 83 ? 13.843 11.847 -7.077 1.00 93.31 83 LEU A N 1
ATOM 716 C CA . LEU A 1 83 ? 14.717 10.814 -6.524 1.00 93.31 83 LEU A CA 1
ATOM 717 C C . LEU A 1 83 ? 15.247 9.907 -7.635 1.00 93.31 83 LEU A C 1
ATOM 719 O O . LEU A 1 83 ? 16.454 9.684 -7.701 1.00 93.31 83 LEU A O 1
ATOM 723 N N . TYR A 1 84 ? 14.386 9.462 -8.550 1.00 90.12 84 TYR A N 1
ATOM 724 C CA . TYR A 1 84 ? 14.790 8.596 -9.658 1.00 90.12 84 TYR A CA 1
ATOM 725 C C . TYR A 1 84 ? 15.537 9.335 -10.778 1.00 90.12 84 TYR A C 1
ATOM 727 O O . TYR A 1 84 ? 16.263 8.696 -11.534 1.00 90.12 84 TYR A O 1
ATOM 735 N N . SER A 1 85 ? 15.457 10.668 -10.862 1.00 92.94 85 SER A N 1
ATOM 736 C CA . SER A 1 85 ? 16.318 11.467 -11.750 1.00 92.94 85 SER A CA 1
ATOM 737 C C . SER A 1 85 ? 17.682 11.824 -11.140 1.00 92.94 85 SER A C 1
ATOM 739 O O . SER A 1 85 ? 18.482 12.496 -11.787 1.00 92.94 85 SER A O 1
ATOM 741 N N . ASN A 1 86 ? 17.937 11.477 -9.874 1.00 95.12 86 ASN A N 1
ATOM 742 C CA . ASN A 1 86 ? 19.156 11.856 -9.163 1.00 95.12 86 ASN A CA 1
ATOM 743 C C . ASN A 1 86 ? 20.163 10.699 -9.151 1.00 95.12 86 ASN A C 1
ATOM 745 O O . ASN A 1 86 ? 19.962 9.693 -8.473 1.00 95.12 86 ASN A O 1
ATOM 749 N N . GLU A 1 87 ? 21.285 10.869 -9.852 1.00 93.75 87 GLU A N 1
ATOM 750 C CA . GLU A 1 87 ? 22.327 9.839 -9.971 1.00 93.75 87 GLU A CA 1
ATOM 751 C C . GLU A 1 87 ? 22.883 9.383 -8.616 1.00 93.75 87 GLU A C 1
ATOM 753 O O . GLU A 1 87 ? 23.104 8.192 -8.413 1.00 93.75 87 GLU A O 1
ATOM 758 N N . THR A 1 88 ? 23.058 10.296 -7.656 1.00 92.81 88 THR A N 1
ATOM 759 C CA . THR A 1 88 ? 23.538 9.959 -6.307 1.00 92.81 88 THR A CA 1
ATOM 760 C C . THR A 1 88 ? 22.519 9.116 -5.545 1.00 92.81 88 THR A C 1
ATOM 762 O O . THR A 1 88 ? 22.899 8.175 -4.848 1.00 92.81 88 THR A O 1
ATOM 765 N N . ALA A 1 89 ? 21.227 9.428 -5.676 1.00 90.81 89 ALA A N 1
ATOM 766 C CA . ALA A 1 89 ? 20.163 8.647 -5.053 1.00 90.81 89 ALA A CA 1
ATOM 767 C C . ALA A 1 89 ? 20.083 7.240 -5.663 1.00 90.81 89 ALA A C 1
ATOM 769 O O . ALA A 1 89 ? 20.016 6.262 -4.921 1.00 90.81 89 ALA A O 1
ATOM 770 N N . LEU A 1 90 ? 20.179 7.126 -6.991 1.00 89.31 90 LEU A N 1
ATOM 771 C CA . LEU A 1 90 ? 20.237 5.837 -7.685 1.00 89.31 90 LEU A CA 1
ATOM 772 C C . LEU A 1 90 ? 21.477 5.024 -7.296 1.00 89.31 90 LEU A C 1
ATOM 774 O O . LEU A 1 90 ? 21.376 3.823 -7.050 1.00 89.31 90 LEU A O 1
ATOM 778 N N . ALA A 1 91 ? 22.643 5.667 -7.204 1.00 89.50 91 ALA A N 1
ATOM 779 C CA . ALA A 1 91 ? 23.879 5.010 -6.794 1.00 89.50 91 ALA A CA 1
ATOM 780 C C . ALA A 1 91 ? 23.781 4.488 -5.353 1.00 89.50 91 ALA A C 1
ATOM 782 O O . ALA A 1 91 ? 24.212 3.372 -5.068 1.00 89.50 91 ALA A O 1
ATOM 783 N N . PHE A 1 92 ? 23.169 5.265 -4.454 1.00 88.94 92 PHE A N 1
ATOM 784 C CA . PHE A 1 92 ? 22.869 4.824 -3.095 1.00 88.94 92 PHE A CA 1
ATOM 785 C C . PHE A 1 92 ? 21.922 3.620 -3.097 1.00 88.94 92 PHE A C 1
ATOM 787 O O . PHE A 1 92 ? 22.195 2.636 -2.419 1.00 88.94 92 PHE A O 1
ATOM 794 N N . ASP A 1 93 ? 20.845 3.666 -3.880 1.00 89.00 93 ASP A N 1
ATOM 795 C CA . ASP A 1 93 ? 19.856 2.589 -3.971 1.00 89.00 93 ASP A CA 1
ATOM 796 C C . ASP A 1 93 ? 20.489 1.252 -4.398 1.00 89.00 93 ASP A C 1
ATOM 798 O O . ASP A 1 93 ? 20.292 0.214 -3.761 1.00 89.00 93 ASP A O 1
ATOM 802 N N . GLN A 1 94 ? 21.343 1.307 -5.421 1.00 84.81 94 GLN A N 1
ATOM 803 C CA . GLN A 1 94 ? 22.041 0.150 -5.985 1.00 84.81 94 GLN A CA 1
ATOM 804 C C . GLN A 1 94 ? 23.188 -0.373 -5.107 1.00 84.81 94 GLN A C 1
ATOM 806 O O . GLN A 1 94 ? 23.589 -1.528 -5.257 1.00 84.81 94 GLN A O 1
ATOM 811 N N . ALA A 1 95 ? 23.722 0.439 -4.187 1.00 85.56 95 ALA A N 1
ATOM 812 C CA . ALA A 1 95 ? 24.842 0.046 -3.331 1.00 85.56 95 ALA A CA 1
ATOM 813 C C . ALA A 1 95 ? 24.467 -1.019 -2.287 1.00 85.56 95 ALA A C 1
ATOM 815 O O . ALA A 1 95 ? 25.331 -1.782 -1.855 1.00 85.56 95 ALA A O 1
ATOM 816 N N . PHE A 1 96 ? 23.197 -1.079 -1.875 1.00 78.69 96 PHE A N 1
ATOM 817 C CA . PHE A 1 96 ? 22.749 -1.994 -0.819 1.00 78.69 96 PHE A CA 1
ATOM 818 C C . PHE A 1 96 ? 22.034 -3.232 -1.358 1.00 78.69 96 PHE A C 1
ATOM 820 O O . PHE A 1 96 ? 22.178 -4.310 -0.781 1.00 78.69 96 PHE A O 1
ATOM 827 N N . PHE A 1 97 ? 21.268 -3.102 -2.447 1.00 76.06 97 PHE A N 1
ATOM 828 C CA . PHE A 1 97 ? 20.440 -4.191 -2.960 1.00 76.06 97 PHE A CA 1
ATOM 829 C C . PHE A 1 97 ? 20.391 -4.198 -4.485 1.00 76.06 97 PHE A C 1
ATOM 831 O O . PHE A 1 97 ? 20.223 -3.167 -5.130 1.00 76.06 97 PHE A O 1
ATOM 838 N N . LYS A 1 98 ? 20.447 -5.401 -5.068 1.00 82.62 98 LYS A N 1
ATOM 839 C CA . LYS A 1 98 ? 20.018 -5.585 -6.453 1.00 82.62 98 LYS A CA 1
ATOM 840 C C . LYS A 1 98 ? 18.501 -5.432 -6.494 1.00 82.62 98 LYS A C 1
ATOM 842 O O . LYS A 1 98 ? 17.783 -6.296 -5.990 1.00 82.62 98 LYS A O 1
ATOM 847 N N . THR A 1 99 ? 18.035 -4.346 -7.094 1.00 86.75 99 THR A N 1
ATOM 848 C CA . THR A 1 99 ? 16.608 -4.064 -7.195 1.00 86.75 99 THR A CA 1
ATOM 849 C C . THR A 1 99 ? 15.912 -5.081 -8.098 1.00 86.75 99 THR A C 1
ATOM 851 O O . THR A 1 99 ? 16.443 -5.554 -9.105 1.00 86.75 99 THR A O 1
ATOM 854 N N . SER A 1 100 ? 14.714 -5.468 -7.686 1.00 89.94 100 SER A N 1
ATOM 855 C CA . SER A 1 100 ? 13.783 -6.332 -8.393 1.00 89.94 100 SER A CA 1
ATOM 856 C C . SER A 1 100 ? 12.459 -5.591 -8.471 1.00 89.94 100 SER A C 1
ATOM 858 O O . SER A 1 100 ? 11.887 -5.206 -7.451 1.00 89.94 100 SER A O 1
ATOM 860 N N . THR A 1 101 ? 11.984 -5.379 -9.690 1.00 89.44 101 THR A N 1
ATOM 861 C CA . THR A 1 101 ? 10.709 -4.718 -9.954 1.00 89.44 101 THR A CA 1
ATOM 862 C C . THR A 1 101 ? 9.833 -5.608 -10.823 1.00 89.44 101 THR A C 1
ATOM 864 O O . THR A 1 101 ? 10.294 -6.606 -11.385 1.00 89.44 101 THR A O 1
ATOM 867 N N . TYR A 1 102 ? 8.554 -5.267 -10.901 1.00 92.31 102 TYR A N 1
ATOM 868 C CA . TYR A 1 102 ? 7.662 -5.901 -11.854 1.00 92.31 102 TYR A CA 1
ATOM 869 C C . TYR A 1 102 ? 8.077 -5.510 -13.284 1.00 92.31 102 TYR A C 1
ATOM 871 O O . TYR A 1 102 ? 8.366 -4.339 -13.536 1.00 92.31 102 TYR A O 1
ATOM 879 N N . PRO A 1 103 ? 8.153 -6.467 -14.221 1.00 94.00 103 PRO A N 1
ATOM 880 C CA . PRO A 1 103 ? 8.479 -6.161 -15.608 1.00 94.00 103 PRO A CA 1
ATOM 881 C C . PRO A 1 103 ? 7.310 -5.465 -16.305 1.00 94.00 103 PRO A C 1
ATOM 883 O O . PRO A 1 103 ? 6.159 -5.655 -15.928 1.00 94.00 103 PRO A O 1
ATOM 886 N N . ALA A 1 104 ? 7.594 -4.715 -17.370 1.00 94.00 104 ALA A N 1
ATOM 887 C CA . ALA A 1 104 ? 6.549 -4.079 -18.166 1.00 94.00 104 ALA A CA 1
ATOM 888 C C . ALA A 1 104 ? 5.554 -5.112 -18.732 1.00 94.00 104 ALA A C 1
ATOM 890 O O . ALA A 1 104 ? 5.949 -6.154 -19.268 1.00 94.00 104 ALA A O 1
ATOM 891 N N . ILE A 1 105 ? 4.256 -4.810 -18.636 1.00 95.88 105 ILE A N 1
ATOM 892 C CA . ILE A 1 105 ? 3.196 -5.630 -19.225 1.00 95.88 105 ILE A CA 1
ATOM 893 C C . ILE A 1 105 ? 2.941 -5.158 -20.658 1.00 95.88 105 ILE A C 1
ATOM 895 O O . ILE A 1 105 ? 2.507 -4.032 -20.882 1.00 95.88 105 ILE A O 1
ATOM 899 N N . HIS A 1 106 ? 3.163 -6.041 -21.632 1.00 95.56 106 HIS A N 1
ATOM 900 C CA . HIS A 1 106 ? 2.840 -5.780 -23.042 1.00 95.56 106 HIS A CA 1
ATOM 901 C C . HIS A 1 106 ? 1.511 -6.404 -23.488 1.00 95.56 106 HIS A C 1
ATOM 903 O O . HIS A 1 106 ? 0.958 -6.003 -24.509 1.00 95.56 106 HIS A O 1
ATOM 909 N N . ASP A 1 107 ? 0.999 -7.386 -22.740 1.00 96.81 107 ASP A N 1
ATOM 910 C CA . ASP A 1 107 ? -0.295 -8.002 -23.021 1.00 96.81 107 ASP A CA 1
ATOM 911 C C . ASP A 1 107 ? -1.435 -7.094 -22.524 1.00 96.81 107 ASP A C 1
ATOM 913 O O . ASP A 1 107 ? -1.516 -6.819 -21.323 1.00 96.81 107 ASP A O 1
ATOM 917 N N . PRO A 1 108 ? -2.335 -6.623 -23.405 1.00 97.00 108 PRO A N 1
ATOM 918 C CA . PRO A 1 108 ? -3.362 -5.663 -23.018 1.00 97.00 108 PRO A CA 1
ATOM 919 C C . PRO A 1 108 ? -4.362 -6.247 -22.016 1.00 97.00 108 PRO A C 1
ATOM 921 O O . PRO A 1 108 ? -4.864 -5.512 -21.170 1.00 97.00 108 PRO A O 1
ATOM 924 N N . VAL A 1 109 ? -4.657 -7.550 -22.076 1.00 97.94 109 VAL A N 1
ATOM 925 C CA . VAL A 1 109 ? -5.614 -8.184 -21.157 1.00 97.94 109 VAL A CA 1
ATOM 926 C C . VAL A 1 109 ? -5.042 -8.222 -19.744 1.00 97.94 109 VAL A C 1
ATOM 928 O O . VAL A 1 109 ? -5.719 -7.814 -18.800 1.00 97.94 109 VAL A O 1
ATOM 931 N N . LEU A 1 110 ? -3.790 -8.654 -19.599 1.00 97.31 110 LEU A N 1
ATOM 932 C CA . LEU A 1 110 ? -3.078 -8.649 -18.329 1.00 97.31 110 LEU A CA 1
ATOM 933 C C . LEU A 1 110 ? -2.921 -7.227 -17.790 1.00 97.31 110 LEU A C 1
ATOM 935 O O . LEU A 1 110 ? -3.122 -7.024 -16.599 1.00 97.31 110 LEU A O 1
ATOM 939 N N . PHE A 1 111 ? -2.631 -6.246 -18.647 1.00 96.88 111 PHE A N 1
ATOM 940 C CA . PHE A 1 111 ? -2.526 -4.847 -18.234 1.00 96.88 111 PHE A CA 1
ATOM 941 C C . PHE A 1 111 ? -3.854 -4.330 -17.670 1.00 96.88 111 PHE A C 1
ATOM 943 O O . PHE A 1 111 ? -3.897 -3.796 -16.565 1.00 96.88 111 PHE A O 1
ATOM 950 N N . TRP A 1 112 ? -4.964 -4.546 -18.381 1.00 97.44 112 TRP A N 1
ATOM 951 C CA . TRP A 1 112 ? -6.291 -4.159 -17.897 1.00 97.44 112 TRP A CA 1
ATOM 952 C C . TRP A 1 112 ? -6.664 -4.863 -16.596 1.00 97.44 112 TRP A C 1
ATOM 954 O O . TRP A 1 112 ? -7.243 -4.240 -15.702 1.00 97.44 112 TRP A O 1
ATOM 964 N N . PHE A 1 113 ? -6.337 -6.150 -16.479 1.00 98.00 113 PHE A N 1
ATOM 965 C CA . PHE A 1 113 ? -6.552 -6.899 -15.250 1.00 98.00 113 PHE A CA 1
ATOM 966 C C . PHE A 1 113 ? -5.733 -6.320 -14.093 1.00 98.00 113 PHE A C 1
ATOM 968 O O . PHE A 1 113 ? -6.305 -6.079 -13.029 1.00 98.00 113 PHE A O 1
ATOM 975 N N . ASP A 1 114 ? -4.437 -6.064 -14.300 1.00 97.62 114 ASP A N 1
ATOM 976 C CA . ASP A 1 114 ? -3.539 -5.494 -13.294 1.00 97.62 114 ASP A CA 1
ATOM 977 C C . ASP A 1 114 ? -4.068 -4.151 -12.806 1.00 97.62 114 ASP A C 1
ATOM 979 O O . ASP A 1 114 ? -4.402 -4.011 -11.631 1.00 97.62 114 ASP A O 1
ATOM 983 N N . MET A 1 115 ? -4.298 -3.220 -13.732 1.00 97.50 115 MET A N 1
ATOM 984 C CA . MET A 1 115 ? -4.743 -1.859 -13.438 1.00 97.50 115 MET A CA 1
ATOM 985 C C . MET A 1 115 ? -6.109 -1.781 -12.745 1.00 97.50 115 MET A C 1
ATOM 987 O O . MET A 1 115 ? -6.450 -0.748 -12.175 1.00 97.50 115 MET A O 1
ATOM 991 N N . THR A 1 116 ? -6.910 -2.847 -12.772 1.00 97.00 116 THR A N 1
ATOM 992 C CA . THR A 1 116 ? -8.237 -2.874 -12.148 1.00 97.00 116 THR A CA 1
ATOM 993 C C . THR A 1 116 ? -8.281 -3.842 -10.969 1.00 97.00 116 THR A C 1
ATOM 995 O O . THR A 1 116 ? -8.103 -3.454 -9.813 1.00 97.00 116 THR A O 1
ATOM 998 N N . ILE A 1 117 ? -8.538 -5.114 -11.251 1.00 97.94 117 ILE A N 1
ATOM 999 C CA . ILE A 1 117 ? -8.743 -6.166 -10.261 1.00 97.94 117 ILE A CA 1
ATOM 1000 C C . ILE A 1 117 ? -7.441 -6.421 -9.500 1.00 97.94 117 ILE A C 1
ATOM 1002 O O . ILE A 1 117 ? -7.482 -6.522 -8.275 1.00 97.94 117 ILE A O 1
ATOM 1006 N N . GLY A 1 118 ? -6.299 -6.463 -10.192 1.00 97.94 118 GLY A N 1
ATOM 1007 C CA . GLY A 1 118 ? -4.972 -6.655 -9.608 1.00 97.94 118 GLY A CA 1
ATOM 1008 C C . GLY A 1 118 ? -4.684 -5.645 -8.502 1.00 97.94 118 GLY A C 1
ATOM 1009 O O . GLY A 1 118 ? -4.600 -6.018 -7.331 1.00 97.94 118 GLY A O 1
ATOM 1010 N N . LEU A 1 119 ? -4.635 -4.357 -8.843 1.00 98.00 119 LEU A N 1
ATOM 1011 C CA . LEU A 1 119 ? -4.378 -3.270 -7.897 1.00 98.00 119 LEU A CA 1
ATOM 1012 C C . LEU A 1 119 ? -5.434 -3.174 -6.785 1.00 98.00 119 LEU A C 1
ATOM 1014 O O . LEU A 1 119 ? -5.111 -2.803 -5.655 1.00 98.00 119 LEU A O 1
ATOM 1018 N N . MET A 1 120 ? -6.692 -3.539 -7.048 1.00 98.31 120 MET A N 1
ATOM 1019 C CA . MET A 1 120 ? -7.710 -3.600 -5.995 1.00 98.31 120 MET A CA 1
ATOM 1020 C C . MET A 1 120 ? -7.424 -4.734 -5.001 1.00 98.31 120 MET A C 1
ATOM 1022 O O . MET A 1 120 ? -7.509 -4.527 -3.788 1.00 98.31 120 MET A O 1
ATOM 1026 N N . MET A 1 121 ? -7.036 -5.922 -5.480 1.00 98.19 121 MET A N 1
ATOM 1027 C CA . MET A 1 121 ? -6.584 -7.009 -4.605 1.00 98.19 121 MET A CA 1
ATOM 1028 C C . MET A 1 121 ? -5.361 -6.577 -3.795 1.00 98.19 121 MET A C 1
ATOM 1030 O O . MET A 1 121 ? -5.283 -6.903 -2.606 1.00 98.19 121 MET A O 1
ATOM 1034 N N . VAL A 1 122 ? -4.442 -5.816 -4.406 1.00 97.56 122 VAL A N 1
ATOM 1035 C CA . VAL A 1 122 ? -3.275 -5.240 -3.726 1.00 97.56 122 VAL A CA 1
ATOM 1036 C C . VAL A 1 122 ? -3.712 -4.401 -2.531 1.00 97.56 122 VAL A C 1
ATOM 1038 O O . VAL A 1 122 ? -3.402 -4.737 -1.385 1.00 97.56 122 VAL A O 1
ATOM 1041 N N . ALA A 1 123 ? -4.520 -3.375 -2.792 1.00 98.50 123 ALA A N 1
ATOM 1042 C CA . ALA A 1 123 ? -4.978 -2.443 -1.774 1.00 98.50 123 ALA A CA 1
ATOM 1043 C C . ALA A 1 123 ? -5.779 -3.142 -0.664 1.00 98.50 123 ALA A C 1
ATOM 1045 O O . ALA A 1 123 ? -5.534 -2.900 0.516 1.00 98.50 123 ALA A O 1
ATOM 1046 N N . ILE A 1 124 ? -6.702 -4.052 -1.002 1.00 98.31 124 ILE A N 1
ATOM 1047 C CA . ILE A 1 124 ? -7.493 -4.783 0.003 1.00 98.31 124 ILE A CA 1
ATOM 1048 C C . ILE A 1 124 ? -6.582 -5.584 0.932 1.00 98.31 124 ILE A C 1
ATOM 1050 O O . ILE A 1 124 ? -6.705 -5.486 2.154 1.00 98.31 124 ILE A O 1
ATOM 1054 N N . THR A 1 125 ? -5.694 -6.398 0.362 1.00 98.00 125 THR A N 1
ATOM 1055 C CA . THR A 1 125 ? -4.874 -7.328 1.147 1.00 98.00 125 THR A CA 1
ATOM 1056 C C . THR A 1 125 ? -3.864 -6.591 2.023 1.00 98.00 125 THR A C 1
ATOM 1058 O O . THR A 1 125 ? -3.697 -6.947 3.191 1.00 98.00 125 THR A O 1
ATOM 1061 N N . GLU A 1 126 ? -3.241 -5.530 1.515 1.00 98.06 126 GLU A N 1
ATOM 1062 C CA . GLU A 1 126 ? -2.265 -4.741 2.270 1.00 98.06 126 GLU A CA 1
ATOM 1063 C C . GLU A 1 126 ? -2.926 -3.911 3.364 1.00 98.06 126 GLU A C 1
ATOM 1065 O O . GLU A 1 126 ? -2.532 -3.995 4.531 1.00 98.06 126 GLU A O 1
ATOM 1070 N N . GLU A 1 127 ? -3.983 -3.166 3.044 1.00 98.38 127 GLU A N 1
ATOM 1071 C CA . GLU A 1 127 ? -4.647 -2.337 4.046 1.00 98.38 127 GLU A CA 1
ATOM 1072 C C . GLU A 1 127 ? -5.281 -3.190 5.145 1.00 98.38 127 GLU A C 1
ATOM 1074 O O . GLU A 1 127 ? -5.157 -2.874 6.333 1.00 98.38 127 GLU A O 1
ATOM 1079 N N . TYR A 1 128 ? -5.895 -4.320 4.793 1.00 97.56 128 TYR A N 1
ATOM 1080 C CA . TYR A 1 128 ? -6.463 -5.222 5.788 1.00 97.56 128 TYR A CA 1
ATOM 1081 C C . TYR A 1 128 ? -5.407 -5.745 6.770 1.00 97.56 128 TYR A C 1
ATOM 1083 O O . TYR A 1 128 ? -5.628 -5.735 7.985 1.00 97.56 128 TYR A O 1
ATOM 1091 N N . ILE A 1 129 ? -4.239 -6.166 6.281 1.00 96.50 129 ILE A N 1
ATOM 1092 C CA . ILE A 1 129 ? -3.191 -6.702 7.152 1.00 96.50 129 ILE A CA 1
ATOM 1093 C C . ILE A 1 129 ? -2.524 -5.600 7.973 1.00 96.50 129 ILE A C 1
ATOM 1095 O O . ILE A 1 129 ? -2.453 -5.718 9.198 1.00 96.50 129 ILE A O 1
ATOM 1099 N N . TYR A 1 130 ? -2.082 -4.511 7.346 1.00 97.25 130 TYR A N 1
ATOM 1100 C CA . TYR A 1 130 ? -1.260 -3.507 8.022 1.00 97.25 130 TYR A CA 1
ATOM 1101 C C . TYR A 1 130 ? -2.079 -2.477 8.810 1.00 97.25 130 TYR A C 1
ATOM 1103 O O . TYR A 1 130 ? -1.661 -2.078 9.899 1.00 97.25 130 TYR A O 1
ATOM 1111 N N . ARG A 1 131 ? -3.256 -2.053 8.323 1.00 97.25 131 ARG A N 1
ATOM 1112 C CA . ARG A 1 131 ? -4.054 -0.988 8.972 1.00 97.25 131 ARG A CA 1
ATOM 1113 C C . ARG A 1 131 ? -5.077 -1.563 9.932 1.00 97.25 131 ARG A C 1
ATOM 1115 O O . ARG A 1 131 ? -5.317 -0.961 10.981 1.00 97.25 131 ARG A O 1
ATOM 1122 N N . TYR A 1 132 ? -5.641 -2.726 9.618 1.00 96.50 132 TYR A N 1
ATOM 1123 C CA . TYR A 1 132 ? -6.610 -3.385 10.485 1.00 96.50 132 TYR A CA 1
ATOM 1124 C C . TYR A 1 132 ? -5.966 -4.446 11.390 1.00 96.50 132 TYR A C 1
ATOM 1126 O O . TYR A 1 132 ? -5.819 -4.195 12.587 1.00 96.50 132 TYR A O 1
ATOM 1134 N N . LYS A 1 133 ? -5.521 -5.595 10.867 1.00 95.38 133 LYS A N 1
ATOM 1135 C CA . LYS A 1 133 ? -5.124 -6.747 11.701 1.00 95.38 133 LYS A CA 1
ATOM 1136 C C . LYS A 1 133 ? -3.917 -6.507 12.589 1.00 95.38 133 LYS A C 1
ATOM 1138 O O . LYS A 1 133 ? -4.006 -6.688 13.803 1.00 95.38 133 LYS A O 1
ATOM 1143 N N . LEU A 1 134 ? -2.800 -6.084 12.007 1.00 95.00 134 LEU A N 1
ATOM 1144 C CA . LEU A 1 134 ? -1.580 -5.794 12.756 1.00 95.00 134 LEU A CA 1
ATOM 1145 C C . LEU A 1 134 ? -1.846 -4.726 13.818 1.00 95.00 134 LEU A C 1
ATOM 1147 O O . LEU A 1 134 ? -1.419 -4.837 14.963 1.00 95.00 134 LEU A O 1
ATOM 1151 N N . ASN A 1 135 ? -2.624 -3.715 13.456 1.00 95.88 135 ASN A N 1
ATOM 1152 C CA . ASN A 1 135 ? -3.037 -2.675 14.371 1.00 95.88 135 ASN A CA 1
ATOM 1153 C C . ASN A 1 135 ? -3.873 -3.204 15.561 1.00 95.88 135 ASN A C 1
ATOM 1155 O O . ASN A 1 135 ? -3.623 -2.789 16.692 1.00 95.88 135 ASN A O 1
ATOM 1159 N N . GLU A 1 136 ? -4.838 -4.101 15.342 1.00 94.69 136 GLU A N 1
ATOM 1160 C CA . GLU A 1 136 ? -5.610 -4.730 16.428 1.00 94.69 136 GLU A CA 1
ATOM 1161 C C . GLU A 1 136 ? -4.717 -5.580 17.341 1.00 94.69 136 GLU A C 1
ATOM 1163 O O . GLU A 1 136 ? -4.817 -5.481 18.565 1.00 94.69 136 GLU A O 1
ATOM 1168 N N . VAL A 1 137 ? -3.768 -6.331 16.772 1.00 94.19 137 VAL A N 1
ATOM 1169 C CA . VAL A 1 137 ? -2.767 -7.079 17.550 1.00 94.19 137 VAL A CA 1
ATOM 1170 C C . VAL A 1 137 ? -1.948 -6.131 18.427 1.00 94.19 137 VAL A C 1
ATOM 1172 O O . VAL A 1 137 ? -1.824 -6.349 19.630 1.00 94.19 137 VAL A O 1
ATOM 1175 N N . LEU A 1 138 ? -1.428 -5.040 17.864 1.00 95.50 138 LEU A N 1
ATOM 1176 C CA . LEU A 1 138 ? -0.620 -4.072 18.609 1.00 95.50 138 LEU A CA 1
ATOM 1177 C C . LEU A 1 138 ? -1.428 -3.340 19.692 1.00 95.50 138 LEU A C 1
ATOM 1179 O O . LEU A 1 138 ? -0.887 -3.069 20.765 1.00 95.50 138 LEU A O 1
ATOM 1183 N N . LYS A 1 139 ? -2.71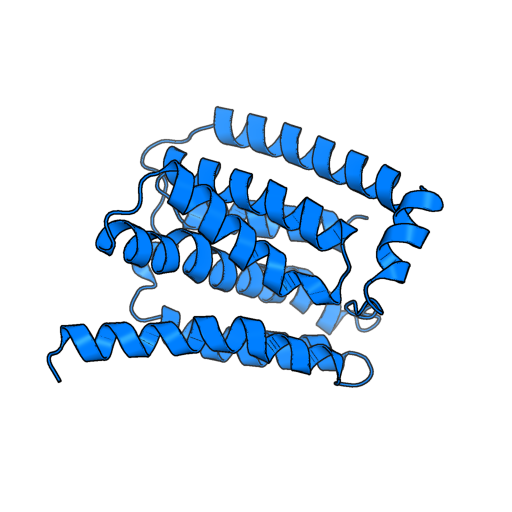4 -3.050 19.451 1.00 95.00 139 LYS A N 1
ATOM 1184 C CA . LYS A 1 139 ? -3.628 -2.542 20.489 1.00 95.00 139 LYS A CA 1
ATOM 1185 C C . LYS A 1 139 ? -3.804 -3.549 21.625 1.00 95.00 139 LYS A C 1
ATOM 1187 O O . LYS A 1 139 ? -3.718 -3.149 22.781 1.00 95.00 139 LYS A O 1
ATOM 1192 N N . GLY A 1 140 ? -4.006 -4.829 21.306 1.00 93.94 140 GLY A N 1
ATOM 1193 C CA . GLY A 1 140 ? -4.109 -5.909 22.295 1.00 93.94 140 GLY A CA 1
ATOM 1194 C C . GLY A 1 140 ? -2.823 -6.121 23.101 1.00 93.94 140 GLY A C 1
ATOM 1195 O O . GLY A 1 140 ? -2.877 -6.546 24.247 1.00 93.94 140 GLY A O 1
ATOM 1196 N N . LEU A 1 141 ? -1.668 -5.755 22.536 1.00 95.12 141 LEU A N 1
ATOM 1197 C CA . LEU A 1 141 ? -0.373 -5.698 23.226 1.00 95.12 141 LEU A CA 1
ATOM 1198 C C . LEU A 1 141 ? -0.124 -4.362 23.954 1.00 95.12 141 LEU A C 1
ATOM 1200 O O . LEU A 1 141 ? 1.017 -4.061 24.310 1.00 95.12 141 LEU A O 1
ATOM 1204 N N . HIS A 1 142 ? -1.159 -3.535 24.128 1.00 96.06 142 HIS A N 1
ATOM 1205 C CA . HIS A 1 142 ? -1.111 -2.226 24.787 1.00 96.06 142 HIS A CA 1
ATOM 1206 C C . HIS A 1 142 ? -0.052 -1.266 24.219 1.00 96.06 142 HIS A C 1
ATOM 1208 O O . HIS A 1 142 ? 0.465 -0.396 24.922 1.00 96.06 142 HIS A O 1
ATOM 1214 N N . LYS A 1 143 ? 0.287 -1.388 22.929 1.00 97.25 143 LYS A N 1
ATOM 1215 C CA . LYS A 1 143 ? 1.219 -0.460 22.283 1.00 97.25 143 LYS A CA 1
ATOM 1216 C C . LYS A 1 143 ? 0.551 0.902 22.095 1.00 97.25 143 LYS A C 1
ATOM 1218 O O . LYS A 1 143 ? -0.562 1.005 21.574 1.00 97.25 143 LYS A O 1
ATOM 1223 N N . GLY A 1 144 ? 1.268 1.955 22.488 1.00 97.88 144 GLY A N 1
ATOM 1224 C CA . GLY A 1 144 ? 0.840 3.336 22.287 1.00 97.88 144 GLY A CA 1
ATOM 1225 C C . GLY A 1 144 ? 0.639 3.679 20.807 1.00 97.88 144 GLY A C 1
ATOM 1226 O O . GLY A 1 144 ? 1.137 2.992 19.912 1.00 97.88 144 GLY A O 1
ATOM 1227 N N . LEU A 1 145 ? -0.085 4.770 20.541 1.00 97.44 145 LEU A N 1
ATOM 1228 C CA . LEU A 1 145 ? -0.432 5.169 19.176 1.00 97.44 145 LEU A CA 1
ATOM 1229 C C . LEU A 1 145 ? 0.813 5.360 18.296 1.00 97.44 145 LEU A C 1
ATOM 1231 O O . LEU A 1 145 ? 0.869 4.785 17.217 1.00 97.44 145 LEU A O 1
ATOM 1235 N N . ALA A 1 146 ? 1.833 6.076 18.777 1.00 98.12 146 ALA A N 1
ATOM 1236 C CA . ALA A 1 146 ? 3.073 6.305 18.030 1.00 98.12 146 ALA A CA 1
ATOM 1237 C C . ALA A 1 146 ? 3.783 4.996 17.635 1.00 98.12 146 ALA A C 1
ATOM 1239 O O . ALA A 1 146 ? 4.169 4.824 16.483 1.00 98.12 146 ALA A O 1
ATOM 1240 N N . ALA A 1 147 ? 3.873 4.032 18.558 1.00 98.19 147 ALA A N 1
ATOM 1241 C CA . ALA A 1 147 ? 4.459 2.724 18.271 1.00 98.19 147 ALA A CA 1
ATOM 1242 C C . ALA A 1 147 ? 3.668 1.970 17.191 1.00 98.19 147 ALA A C 1
ATOM 1244 O O . ALA A 1 147 ? 4.260 1.337 16.323 1.00 98.19 147 ALA A O 1
ATOM 1245 N N . ARG A 1 148 ? 2.333 2.074 17.197 1.00 98.31 148 ARG A N 1
ATOM 1246 C CA . ARG A 1 148 ? 1.485 1.477 16.155 1.00 98.31 148 ARG A CA 1
ATOM 1247 C C . ARG A 1 148 ? 1.752 2.087 14.778 1.00 98.31 148 ARG A C 1
ATOM 1249 O O . ARG A 1 148 ? 1.862 1.332 13.820 1.00 98.31 148 ARG A O 1
ATOM 1256 N N . TYR A 1 149 ? 1.909 3.410 14.682 1.00 98.19 149 TYR A N 1
ATOM 1257 C CA . TYR A 1 149 ? 2.305 4.070 13.427 1.00 98.19 149 TYR A CA 1
ATOM 1258 C C . TYR A 1 149 ? 3.641 3.543 12.916 1.00 98.19 149 TYR A C 1
ATOM 1260 O O . TYR A 1 149 ? 3.723 3.086 11.782 1.00 98.19 149 TYR A O 1
ATOM 1268 N N . LEU A 1 150 ? 4.665 3.559 13.769 1.00 98.38 150 LEU A N 1
ATOM 1269 C CA . LEU A 1 150 ? 6.011 3.163 13.370 1.00 98.38 150 LEU A CA 1
ATOM 1270 C C . LEU A 1 150 ? 6.076 1.691 12.961 1.00 98.38 150 LEU A C 1
ATOM 1272 O O . LEU A 1 150 ? 6.577 1.382 11.890 1.00 98.38 150 LEU A O 1
ATOM 1276 N N . ILE A 1 151 ? 5.529 0.782 13.772 1.00 98.25 151 ILE A N 1
ATOM 1277 C CA . ILE A 1 151 ? 5.606 -0.659 13.497 1.00 98.25 151 ILE A CA 1
ATOM 1278 C C . ILE A 1 151 ? 4.852 -1.011 12.210 1.00 98.25 151 ILE A C 1
ATOM 1280 O O . ILE A 1 151 ? 5.374 -1.758 11.388 1.00 98.25 151 ILE A O 1
ATOM 1284 N N . THR A 1 152 ? 3.641 -0.478 12.017 1.00 97.31 152 THR A N 1
ATOM 1285 C CA . THR A 1 152 ? 2.858 -0.763 10.803 1.00 97.31 152 THR A CA 1
ATOM 1286 C C . THR A 1 152 ? 3.540 -0.216 9.553 1.00 97.31 152 THR A C 1
ATOM 1288 O O . THR A 1 152 ? 3.630 -0.941 8.568 1.00 97.31 152 THR A O 1
ATOM 1291 N N . ALA A 1 153 ? 4.084 1.004 9.604 1.00 98.31 153 ALA A N 1
ATOM 1292 C CA . ALA A 1 153 ? 4.795 1.611 8.483 1.00 98.31 153 ALA A CA 1
ATOM 1293 C C . ALA A 1 153 ? 6.114 0.898 8.154 1.00 98.31 153 ALA A C 1
ATOM 1295 O O . ALA A 1 153 ? 6.383 0.670 6.982 1.00 98.31 153 ALA A O 1
ATOM 1296 N N . ILE A 1 154 ? 6.905 0.500 9.160 1.00 98.44 154 ILE A N 1
ATOM 1297 C CA . ILE A 1 154 ? 8.148 -0.267 8.957 1.00 98.44 154 ILE A CA 1
ATOM 1298 C C . ILE A 1 154 ? 7.837 -1.619 8.318 1.00 98.44 154 ILE A C 1
ATOM 1300 O O . ILE A 1 154 ? 8.460 -2.006 7.338 1.00 98.44 154 ILE A O 1
ATOM 1304 N N . LEU A 1 155 ? 6.868 -2.361 8.855 1.00 97.50 155 LEU A N 1
ATOM 1305 C CA . LEU A 1 155 ? 6.545 -3.679 8.312 1.00 97.50 155 LEU A CA 1
ATOM 1306 C C . LEU A 1 155 ? 5.947 -3.576 6.899 1.00 97.50 155 LEU A C 1
ATOM 1308 O O . LEU A 1 155 ? 6.254 -4.418 6.056 1.00 97.50 155 LEU A O 1
ATOM 1312 N N . PHE A 1 156 ? 5.156 -2.536 6.628 1.00 97.75 156 PHE A N 1
ATOM 1313 C CA . PHE A 1 156 ? 4.626 -2.237 5.298 1.00 97.75 156 PHE A CA 1
ATOM 1314 C C . PHE A 1 156 ? 5.714 -1.804 4.304 1.00 97.75 156 PHE A C 1
ATOM 1316 O O . PHE A 1 156 ? 5.667 -2.190 3.143 1.00 97.75 156 PHE A O 1
ATOM 1323 N N . SER A 1 157 ? 6.724 -1.042 4.719 1.00 97.38 157 SER A N 1
ATOM 1324 C CA . SER A 1 157 ? 7.819 -0.688 3.810 1.00 97.38 157 SER A CA 1
ATOM 1325 C C . SER A 1 157 ? 8.756 -1.860 3.547 1.00 97.38 157 SER A C 1
ATOM 1327 O O . SER A 1 157 ? 9.262 -2.019 2.440 1.00 97.38 157 SER A O 1
ATOM 1329 N N . LEU A 1 158 ? 8.942 -2.744 4.530 1.00 95.69 158 LEU A N 1
ATOM 1330 C CA . LEU A 1 158 ? 9.811 -3.903 4.374 1.00 95.69 158 LEU A CA 1
ATOM 1331 C C . LEU A 1 158 ? 9.351 -4.840 3.257 1.00 95.69 158 LEU A C 1
ATOM 1333 O O . LEU A 1 158 ? 10.213 -5.373 2.574 1.00 95.69 158 LEU A O 1
ATOM 1337 N N . ILE A 1 159 ? 8.051 -5.018 2.989 1.00 94.94 159 ILE A N 1
ATOM 1338 C CA . ILE A 1 159 ? 7.636 -5.877 1.857 1.00 94.94 159 ILE A CA 1
ATOM 1339 C C . ILE A 1 159 ? 8.071 -5.319 0.494 1.00 94.94 159 ILE A C 1
ATOM 1341 O O . ILE A 1 159 ? 8.177 -6.091 -0.457 1.00 94.94 159 ILE A O 1
ATOM 1345 N N . HIS A 1 160 ? 8.380 -4.023 0.425 1.00 94.81 160 HIS A N 1
ATOM 1346 C CA . HIS A 1 160 ? 8.870 -3.320 -0.758 1.00 94.81 160 HIS A CA 1
ATOM 1347 C C . HIS A 1 160 ? 10.403 -3.298 -0.846 1.00 94.81 160 HIS A C 1
ATOM 1349 O O . HIS A 1 160 ? 10.949 -2.820 -1.833 1.00 94.81 160 HIS A O 1
ATOM 1355 N N . LEU A 1 161 ? 11.113 -3.870 0.137 1.00 93.31 161 LEU A N 1
ATOM 1356 C CA . LEU A 1 161 ? 12.577 -3.925 0.169 1.00 93.31 161 LEU A CA 1
ATOM 1357 C C . LEU A 1 161 ? 13.221 -4.412 -1.147 1.00 93.31 161 LEU A C 1
ATOM 1359 O O . LEU A 1 161 ? 14.209 -3.800 -1.553 1.00 93.31 161 LEU A O 1
ATOM 1363 N N . PRO A 1 162 ? 12.697 -5.439 -1.856 1.00 91.81 162 PRO A N 1
ATOM 1364 C CA . PRO A 1 162 ? 13.274 -5.856 -3.134 1.00 91.81 162 PRO A CA 1
ATOM 1365 C C . PRO A 1 162 ? 13.325 -4.751 -4.192 1.00 91.81 162 PRO A C 1
ATOM 1367 O O . PRO A 1 162 ? 14.142 -4.840 -5.097 1.00 91.81 162 PRO A O 1
ATOM 1370 N N . GLN A 1 163 ? 12.495 -3.712 -4.091 1.00 91.88 163 GLN A N 1
ATOM 1371 C CA . GLN A 1 163 ? 12.433 -2.611 -5.056 1.00 91.88 163 GLN A CA 1
ATOM 1372 C C . GLN A 1 163 ? 13.470 -1.508 -4.789 1.00 91.88 163 GLN A C 1
ATOM 1374 O O . GLN A 1 163 ? 13.580 -0.595 -5.600 1.00 91.88 163 GLN A O 1
ATOM 1379 N N . GLY A 1 164 ? 14.221 -1.586 -3.684 1.00 92.81 164 GLY A N 1
ATOM 1380 C CA . GLY A 1 164 ? 15.260 -0.618 -3.325 1.00 92.81 164 GLY A CA 1
ATOM 1381 C C . GLY A 1 164 ? 14.959 0.195 -2.062 1.00 92.81 164 GLY A C 1
ATOM 1382 O O . GLY A 1 164 ? 13.858 0.183 -1.509 1.00 92.81 164 GLY A O 1
ATOM 1383 N N . MET A 1 165 ? 15.977 0.911 -1.594 1.00 93.00 165 MET A N 1
ATOM 1384 C CA . MET A 1 165 ? 15.932 1.867 -0.487 1.00 93.00 165 MET A CA 1
ATOM 1385 C C . MET A 1 165 ? 15.052 3.082 -0.781 1.00 93.00 165 MET A C 1
ATOM 1387 O O . MET A 1 165 ? 14.381 3.559 0.137 1.00 93.00 165 MET A O 1
ATOM 1391 N N . ILE A 1 166 ? 15.022 3.571 -2.025 1.00 93.69 166 ILE A N 1
ATOM 1392 C CA . ILE A 1 166 ? 14.136 4.678 -2.423 1.00 93.69 166 ILE A CA 1
ATOM 1393 C C . ILE A 1 166 ? 12.675 4.265 -2.201 1.00 93.69 166 ILE A C 1
ATOM 1395 O O . ILE A 1 166 ? 11.973 4.908 -1.413 1.00 93.69 166 ILE A O 1
ATOM 1399 N N . SER A 1 167 ? 12.265 3.130 -2.783 1.00 93.69 167 SER A N 1
ATOM 1400 C CA . SER A 1 167 ? 10.920 2.570 -2.593 1.00 93.69 167 SER A CA 1
ATOM 1401 C C . SER A 1 167 ? 10.626 2.288 -1.117 1.00 93.69 167 SER A C 1
ATOM 1403 O O . SER A 1 167 ? 9.559 2.639 -0.612 1.00 93.69 167 SER A O 1
ATOM 1405 N N . LEU A 1 168 ? 11.582 1.741 -0.360 1.00 95.19 168 LEU A N 1
ATOM 1406 C CA . LEU A 1 168 ? 11.412 1.496 1.076 1.00 95.19 168 LEU A CA 1
ATOM 1407 C C . LEU A 1 168 ? 11.155 2.791 1.871 1.00 95.19 168 LEU A C 1
ATOM 1409 O O . LEU A 1 168 ? 10.294 2.819 2.752 1.00 95.19 168 LEU A O 1
ATOM 1413 N N . GLY A 1 169 ? 11.861 3.881 1.563 1.00 95.94 169 GLY A N 1
ATOM 1414 C CA . GLY A 1 169 ? 11.639 5.183 2.196 1.00 95.94 169 GLY A CA 1
ATOM 1415 C C . GLY A 1 169 ? 10.274 5.780 1.844 1.00 95.94 169 GLY A C 1
ATOM 1416 O O . GLY A 1 169 ? 9.526 6.209 2.728 1.00 95.94 169 GLY A O 1
ATOM 1417 N N . GLN A 1 170 ? 9.913 5.759 0.563 1.00 95.88 170 GLN A N 1
ATOM 1418 C CA . GLN A 1 170 ? 8.632 6.261 0.065 1.00 95.88 170 GLN A CA 1
ATOM 1419 C C . GLN A 1 170 ? 7.446 5.481 0.641 1.00 95.88 170 GLN A C 1
ATOM 1421 O O . GLN A 1 170 ? 6.510 6.073 1.184 1.00 95.88 170 GLN A O 1
ATOM 1426 N N . THR A 1 171 ? 7.510 4.152 0.608 1.00 97.12 171 THR A N 1
ATOM 1427 C CA . THR A 1 171 ? 6.468 3.265 1.143 1.00 97.12 171 THR A CA 1
ATOM 1428 C C . THR A 1 171 ? 6.373 3.344 2.663 1.00 97.12 171 THR A C 1
ATOM 1430 O O . THR A 1 171 ? 5.280 3.191 3.202 1.00 97.12 171 THR A O 1
ATOM 1433 N N . PHE A 1 172 ? 7.454 3.673 3.380 1.00 98.50 172 PHE A N 1
ATOM 1434 C CA . PHE A 1 172 ? 7.397 3.980 4.814 1.00 98.50 172 PHE A CA 1
ATOM 1435 C C . PHE A 1 172 ? 6.590 5.257 5.095 1.00 98.50 172 PHE A C 1
ATOM 1437 O O . PHE A 1 172 ? 5.681 5.244 5.932 1.00 98.50 172 PHE A O 1
ATOM 1444 N N . LEU A 1 173 ? 6.872 6.352 4.380 1.00 98.31 173 LEU A N 1
ATOM 1445 C CA . LEU A 1 173 ? 6.140 7.617 4.529 1.00 98.31 173 LEU A CA 1
ATOM 1446 C C . LEU A 1 173 ? 4.668 7.463 4.132 1.00 98.31 173 LEU A C 1
ATOM 1448 O O . LEU A 1 173 ? 3.772 7.894 4.864 1.00 98.31 173 LEU A O 1
ATOM 1452 N N . TRP A 1 174 ? 4.414 6.776 3.020 1.00 98.00 174 TRP A N 1
ATOM 1453 C CA . TRP A 1 174 ? 3.069 6.406 2.589 1.00 98.00 174 TRP A CA 1
ATOM 1454 C C . TRP A 1 174 ? 2.379 5.506 3.625 1.00 98.00 174 TRP A C 1
ATOM 1456 O O . TRP A 1 174 ? 1.216 5.702 3.979 1.00 98.00 174 TRP A O 1
ATOM 1466 N N . GLY A 1 175 ? 3.152 4.588 4.207 1.00 98.12 175 GLY A N 1
ATOM 1467 C CA . GLY A 1 175 ? 2.852 3.750 5.359 1.00 98.12 175 GLY A CA 1
ATOM 1468 C C . GLY A 1 175 ? 2.168 4.512 6.488 1.00 98.12 175 GLY A C 1
ATOM 1469 O O . GLY A 1 175 ? 1.014 4.234 6.847 1.00 98.12 175 GLY A O 1
ATOM 1470 N N . LEU A 1 176 ? 2.893 5.510 7.001 1.00 98.56 176 LEU A N 1
ATOM 1471 C CA . LEU A 1 176 ? 2.459 6.424 8.056 1.00 98.56 176 LEU A CA 1
ATOM 1472 C C . LEU A 1 176 ? 1.212 7.210 7.647 1.00 98.56 176 LEU A C 1
ATOM 1474 O O . LEU A 1 176 ? 0.272 7.332 8.437 1.00 98.56 176 LEU A O 1
ATOM 1478 N N . PHE A 1 177 ? 1.194 7.729 6.420 1.00 98.62 177 PHE A N 1
ATOM 1479 C CA . PHE A 1 177 ? 0.103 8.558 5.927 1.00 98.62 177 PHE A CA 1
ATOM 1480 C C . PHE A 1 177 ? -1.215 7.784 5.806 1.00 98.62 177 PHE A C 1
ATOM 1482 O O . PHE A 1 177 ? -2.231 8.209 6.357 1.00 98.62 177 PHE A O 1
ATOM 1489 N N . LEU A 1 178 ? -1.212 6.607 5.181 1.00 98.19 178 LEU A N 1
ATOM 1490 C CA . LEU A 1 178 ? -2.404 5.760 5.089 1.00 98.19 178 LEU A CA 1
ATOM 1491 C C . LEU A 1 178 ? -2.909 5.344 6.476 1.00 98.19 178 LEU A C 1
ATOM 1493 O O . LEU A 1 178 ? -4.117 5.325 6.718 1.00 98.19 178 LEU A O 1
ATOM 1497 N N . PHE A 1 179 ? -2.012 5.079 7.433 1.00 98.31 179 PHE A N 1
ATOM 1498 C CA . PHE A 1 179 ? -2.441 4.788 8.801 1.00 98.31 179 PHE A CA 1
ATOM 1499 C C . PHE A 1 179 ? -3.044 6.018 9.499 1.00 98.31 179 PHE A C 1
ATOM 1501 O O . PHE A 1 179 ? -4.030 5.881 10.228 1.00 98.31 179 PHE A O 1
ATOM 1508 N N . TYR A 1 180 ? -2.548 7.228 9.216 1.00 98.25 180 TYR A N 1
ATOM 1509 C CA . TYR A 1 180 ? -3.195 8.475 9.635 1.00 98.25 180 TYR A CA 1
ATOM 1510 C C . TYR A 1 180 ? -4.608 8.600 9.072 1.00 98.25 180 TYR A C 1
ATOM 1512 O O . TYR A 1 180 ? -5.559 8.822 9.833 1.00 98.25 180 TYR A O 1
ATOM 1520 N N . LEU A 1 181 ? -4.767 8.395 7.763 1.00 97.44 181 LEU A N 1
ATOM 1521 C CA . LEU A 1 181 ? -6.072 8.408 7.110 1.00 97.44 181 LEU A CA 1
ATOM 1522 C C . LEU A 1 181 ? -7.005 7.364 7.721 1.00 97.44 181 LEU A C 1
ATOM 1524 O O . LEU A 1 181 ? -8.166 7.677 7.981 1.00 97.44 181 LEU A O 1
ATOM 1528 N N . TYR A 1 182 ? -6.509 6.168 8.038 1.00 97.19 182 TYR A N 1
ATOM 1529 C CA . TYR A 1 182 ? -7.284 5.122 8.701 1.00 97.19 182 TYR A CA 1
ATOM 1530 C C . TYR A 1 182 ? -7.746 5.549 10.102 1.00 97.19 182 TYR A C 1
ATOM 1532 O O . TYR A 1 182 ? -8.938 5.493 10.403 1.00 97.19 182 TYR A O 1
ATOM 1540 N N . GLN A 1 183 ? -6.845 6.061 10.952 1.00 96.38 183 GLN A N 1
ATOM 1541 C CA . GLN A 1 183 ? -7.207 6.511 12.305 1.00 96.38 183 GLN A CA 1
ATOM 1542 C C . GLN A 1 183 ? -8.207 7.673 12.278 1.00 96.38 183 GLN A C 1
ATOM 1544 O O . GLN A 1 183 ? -9.101 7.753 13.127 1.00 96.38 183 GLN A O 1
ATOM 1549 N N . LYS A 1 184 ? -8.068 8.589 11.312 1.00 96.00 184 LYS A N 1
ATOM 1550 C CA . LYS A 1 184 ? -8.969 9.735 11.182 1.00 96.00 184 LYS A CA 1
ATOM 1551 C C . LYS A 1 184 ? -10.298 9.343 10.566 1.00 96.00 184 LYS A C 1
ATOM 1553 O O . LYS A 1 184 ? -11.317 9.779 11.090 1.00 96.00 184 LYS A O 1
ATOM 1558 N N . SER A 1 185 ? -10.330 8.558 9.498 1.00 95.69 185 SER A N 1
ATOM 1559 C CA . SER A 1 185 ? -11.570 8.161 8.816 1.00 95.69 185 SER A CA 1
ATOM 1560 C C . SER A 1 185 ? -12.362 7.106 9.587 1.00 95.69 185 SER A C 1
ATOM 1562 O O . SER A 1 185 ? -13.589 7.134 9.524 1.00 95.69 185 SER A O 1
ATOM 1564 N N . ARG A 1 186 ? -11.675 6.241 10.351 1.00 94.81 186 ARG A N 1
ATOM 1565 C CA . ARG A 1 186 ? -12.219 5.007 10.942 1.00 94.81 186 ARG A CA 1
ATOM 1566 C C . ARG A 1 186 ? -12.900 4.117 9.898 1.00 94.81 186 ARG A C 1
ATOM 1568 O O . ARG A 1 186 ? -13.918 3.506 10.185 1.00 94.81 186 ARG A O 1
ATOM 1575 N N . SER A 1 187 ? -12.367 4.102 8.679 1.00 96.06 187 SER A N 1
ATOM 1576 C CA . SER A 1 187 ? -12.888 3.304 7.575 1.00 96.06 187 SER A CA 1
ATOM 1577 C C . SER A 1 187 ? -11.728 2.673 6.835 1.00 96.06 187 SER A C 1
ATOM 1579 O O . SER A 1 187 ? -10.863 3.371 6.303 1.00 96.06 187 SER A O 1
ATOM 1581 N N . LEU A 1 188 ? -11.715 1.344 6.804 1.00 97.31 188 LEU A N 1
ATOM 1582 C CA . LEU A 1 188 ? -10.741 0.607 6.015 1.00 97.31 188 LEU A CA 1
ATOM 1583 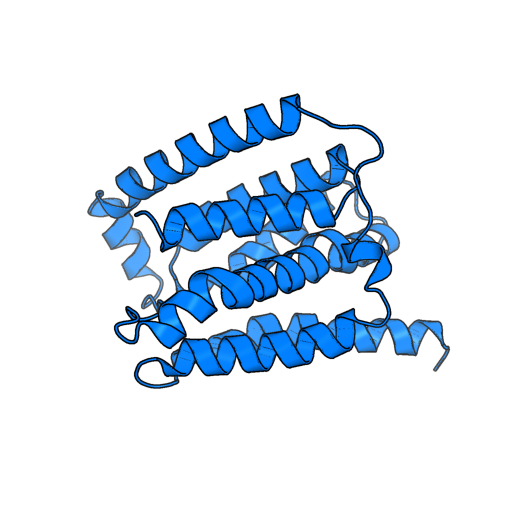C C . LEU A 1 188 ? -11.028 0.778 4.518 1.00 97.31 188 LEU A C 1
ATOM 1585 O O . LEU A 1 188 ? -10.103 1.020 3.749 1.00 97.31 188 LEU A O 1
ATOM 1589 N N . GLN A 1 189 ? -12.309 0.767 4.129 1.00 96.75 189 GLN A N 1
ATOM 1590 C CA . GLN A 1 189 ? -12.745 0.996 2.749 1.00 96.75 189 GLN A CA 1
ATOM 1591 C C . GLN A 1 189 ? -12.192 2.305 2.175 1.00 96.75 189 GLN A C 1
ATOM 1593 O O . GLN A 1 189 ? -11.707 2.336 1.047 1.00 96.75 189 GLN A O 1
ATOM 1598 N N . PHE A 1 190 ? -12.247 3.387 2.958 1.00 96.69 190 PHE A N 1
ATOM 1599 C CA . PHE A 1 190 ? -11.736 4.690 2.541 1.00 96.69 190 PHE A CA 1
ATOM 1600 C C . PHE A 1 190 ? -10.250 4.623 2.175 1.00 96.69 190 PHE A C 1
ATOM 1602 O O . PHE A 1 190 ? -9.849 5.135 1.135 1.00 96.69 190 PHE A O 1
ATOM 1609 N N . VAL A 1 191 ? -9.440 3.956 2.998 1.00 97.56 191 VAL A N 1
ATOM 1610 C CA . VAL A 1 191 ? -7.995 3.850 2.765 1.00 97.56 191 VAL A CA 1
ATOM 1611 C C . VAL A 1 191 ? -7.675 2.878 1.629 1.00 97.56 191 VAL A C 1
ATOM 1613 O O . VAL A 1 191 ? -6.803 3.188 0.827 1.00 97.56 191 VAL A O 1
ATOM 1616 N N . ILE A 1 192 ? -8.427 1.779 1.487 1.00 98.25 192 ILE A N 1
ATOM 1617 C CA . ILE A 1 192 ? -8.320 0.860 0.340 1.00 98.25 192 ILE A CA 1
ATOM 1618 C C . ILE A 1 192 ? -8.528 1.614 -0.974 1.00 98.25 192 ILE A C 1
ATOM 1620 O O . ILE A 1 192 ? -7.720 1.480 -1.887 1.00 98.25 192 ILE A O 1
ATOM 1624 N N . ILE A 1 193 ? -9.578 2.435 -1.067 1.00 97.62 193 ILE A N 1
ATOM 1625 C CA . ILE A 1 193 ? -9.869 3.207 -2.283 1.00 97.62 193 ILE A CA 1
ATOM 1626 C C . ILE A 1 193 ? -8.733 4.187 -2.583 1.00 97.62 193 ILE A C 1
ATOM 1628 O O . ILE A 1 193 ? -8.286 4.261 -3.720 1.00 97.62 193 ILE A O 1
ATOM 1632 N N . LEU A 1 194 ? -8.246 4.923 -1.581 1.00 97.75 194 LEU A N 1
ATOM 1633 C CA . LEU A 1 194 ? -7.161 5.884 -1.790 1.00 97.75 194 LEU A CA 1
ATOM 1634 C C . LEU A 1 194 ? -5.835 5.208 -2.155 1.00 97.75 194 LEU A C 1
ATOM 1636 O O . LEU A 1 194 ? -5.113 5.721 -3.002 1.00 97.75 194 LEU A O 1
ATOM 1640 N N . HIS A 1 195 ? -5.528 4.054 -1.565 1.00 98.38 195 HIS A N 1
ATOM 1641 C CA . HIS A 1 195 ? -4.360 3.263 -1.941 1.00 98.38 195 HIS A CA 1
ATOM 1642 C C . HIS A 1 195 ? -4.501 2.748 -3.384 1.00 98.38 195 HIS A C 1
ATOM 1644 O O . HIS A 1 195 ? -3.609 2.974 -4.196 1.00 98.38 195 HIS A O 1
ATOM 1650 N N . PHE A 1 196 ? -5.647 2.160 -3.745 1.00 98.25 196 PHE A N 1
ATOM 1651 C CA . PHE A 1 196 ? -5.930 1.750 -5.123 1.00 98.25 196 PHE A CA 1
ATOM 1652 C C . PHE A 1 196 ? -5.753 2.909 -6.115 1.00 98.25 196 PHE A C 1
ATOM 1654 O O . PHE A 1 196 ? -5.069 2.745 -7.118 1.00 98.25 196 PHE A O 1
ATOM 1661 N N . LEU A 1 197 ? -6.321 4.084 -5.823 1.00 97.69 197 LEU A N 1
ATOM 1662 C CA . LEU A 1 197 ? -6.209 5.262 -6.685 1.00 97.69 197 LEU A CA 1
ATOM 1663 C C . LEU A 1 197 ? -4.763 5.741 -6.827 1.00 97.69 197 LEU A C 1
ATOM 1665 O O . LEU A 1 197 ? -4.360 6.108 -7.926 1.00 97.69 197 LEU A O 1
ATOM 1669 N N . THR A 1 198 ? -3.974 5.705 -5.750 1.00 97.06 198 THR A N 1
ATOM 1670 C CA . THR A 1 198 ? -2.545 6.028 -5.825 1.00 97.06 198 THR A CA 1
ATOM 1671 C C . THR A 1 198 ? -1.825 5.076 -6.761 1.00 97.06 198 THR A C 1
ATOM 1673 O O . THR A 1 198 ? -1.140 5.540 -7.665 1.00 97.06 198 THR A O 1
ATOM 1676 N N . ASN A 1 199 ? -2.023 3.767 -6.602 1.00 96.56 199 ASN A N 1
ATOM 1677 C CA . ASN A 1 199 ? -1.380 2.780 -7.466 1.00 96.56 199 ASN A CA 1
ATOM 1678 C C . ASN A 1 199 ? -1.844 2.940 -8.918 1.00 96.56 199 ASN A C 1
ATOM 1680 O O . ASN A 1 199 ? -1.034 2.881 -9.833 1.00 96.56 199 ASN A O 1
ATOM 1684 N N . PHE A 1 200 ? -3.133 3.207 -9.135 1.00 96.75 200 PHE A N 1
ATOM 1685 C CA . PHE A 1 200 ? -3.680 3.438 -10.468 1.00 96.75 200 PHE A CA 1
ATOM 1686 C C . PHE A 1 200 ? -3.033 4.646 -11.156 1.00 96.75 200 PHE A C 1
ATOM 1688 O O . PHE A 1 200 ? -2.680 4.571 -12.327 1.00 96.75 200 PHE A O 1
ATOM 1695 N N . VAL A 1 201 ? -2.862 5.758 -10.435 1.00 95.62 201 VAL A N 1
ATOM 1696 C CA . VAL A 1 201 ? -2.208 6.961 -10.969 1.00 95.62 201 VAL A CA 1
ATOM 1697 C C . VAL A 1 201 ? -0.726 6.702 -11.225 1.00 95.62 201 VAL A C 1
ATOM 1699 O O . VAL A 1 201 ? -0.243 7.018 -12.305 1.00 95.62 201 VAL A O 1
ATOM 1702 N N . VAL A 1 202 ? -0.021 6.110 -10.260 1.00 92.38 202 VAL A N 1
ATOM 1703 C CA . VAL A 1 202 ? 1.432 5.903 -10.336 1.00 92.38 202 VAL A CA 1
ATOM 1704 C C . VAL A 1 202 ? 1.814 4.894 -11.415 1.00 92.38 202 VAL A C 1
ATOM 1706 O O . VAL A 1 202 ? 2.786 5.128 -12.111 1.00 92.38 202 VAL A O 1
ATOM 1709 N N . PHE A 1 203 ? 1.069 3.799 -11.582 1.00 91.56 203 PHE A N 1
ATOM 1710 C CA . PHE A 1 203 ? 1.414 2.755 -12.558 1.00 91.56 203 PHE A CA 1
ATOM 1711 C C . PHE A 1 203 ? 0.696 2.898 -13.904 1.00 91.56 203 PHE A C 1
ATOM 1713 O O . PHE A 1 203 ? 1.100 2.280 -14.884 1.00 91.56 203 PHE A O 1
ATOM 1720 N N . GLY A 1 204 ? -0.401 3.657 -13.955 1.00 88.44 204 GLY A N 1
ATOM 1721 C CA . GLY A 1 204 ? -1.225 3.792 -15.156 1.00 88.44 204 GLY A CA 1
ATOM 1722 C C . GLY A 1 204 ? -0.994 5.071 -15.952 1.00 88.44 204 GLY A C 1
ATOM 1723 O O . GLY A 1 204 ? -1.345 5.104 -17.131 1.00 88.44 204 GLY A O 1
ATOM 1724 N N . LEU A 1 205 ? -0.478 6.131 -15.321 1.00 80.25 205 LEU A N 1
ATOM 1725 C CA . LEU A 1 205 ? -0.343 7.456 -15.941 1.00 80.25 205 LEU A CA 1
ATOM 1726 C C . LEU A 1 205 ? 1.099 7.972 -16.007 1.00 80.25 205 LEU A C 1
ATOM 1728 O O . LEU A 1 205 ? 1.329 8.953 -16.715 1.00 80.25 205 LEU A O 1
ATOM 1732 N N . LEU A 1 206 ? 2.029 7.355 -15.276 1.00 72.88 206 LEU A N 1
ATOM 1733 C CA . LEU A 1 206 ? 3.446 7.724 -15.197 1.00 72.88 206 LEU A CA 1
ATOM 1734 C C . LEU A 1 206 ? 4.306 6.555 -15.684 1.00 72.88 206 LEU A C 1
ATOM 1736 O O . LEU A 1 206 ? 5.330 6.841 -16.342 1.00 72.88 206 LEU A O 1
#